Protein AF-A0A8J5K2F1-F1 (afdb_monomer)

InterPro domains:
  IPR008734 Phosphorylase kinase alpha/beta subunit [PTHR10749] (2-341)
  IPR011613 GH15-like domain [PF00723] (37-152)
  IPR045583 Phosphorylase b kinase regulatory subunit alpha/beta, C-terminal domain [PF19292] (167-274)

Sequence (341 aa):
MREAETLEEQGDILHYLVVQFGLGHETGSVIEGQPVTVKDLLKDLYERACHIKHWALVRHTAGMLGKRVEDLAKAVTDLLVRQKQVTVGLPPHNEVTITAPLPSSELRVLIHQAYGADECTAMLTQELLVYLAMFIRTEPSLFHEMLRLRVGLIIQVMASELARTIKCAADVASDHLLNLSPFEMKNLLHHIMSGKEFNIGSARSGTFFISSRSSKLSKKSAIGSFLGSSMTEGKSDDSEGDRYGQWLRRRRLDGALNRVPRNFYPRIWKVLEKMTAGELKFALEVETVLNTIPQPEYRQLVVEALMVLSLVQEYHKTDSLGDIVSAQDIVHVANNIFLTD

Organism: Homarus americanus (NCBI:txid6706)

Mean predicted aligned error: 10.06 Å

Nearest PDB structures (foldseek):
  8jfl-assembly1_A  TM=8.081E-01  e=4.418E-19  Homo sapiens
  8jfk-assembly1_M  TM=8.530E-01  e=8.097E-18  Homo sapiens
  8jfk-assembly1_N  TM=8.263E-01  e=2.786E-14  Homo sapiens
  8jfl-assembly1_N  TM=7.982E-01  e=5.701E-14  Homo sapiens

Solvent-accessible surface area (backbone atoms only — not comparable to full-atom values): 19608 Å² total; per-residue (Å²): 109,94,82,45,93,46,74,62,56,42,46,55,53,50,49,51,44,39,74,75,60,34,50,82,34,68,70,85,44,69,57,99,87,41,77,38,28,46,44,55,56,44,49,54,49,29,52,53,25,54,75,74,61,40,33,39,55,28,33,37,39,34,29,75,70,62,64,73,65,82,64,41,33,57,19,52,34,57,36,43,77,70,67,29,40,40,32,38,32,40,82,95,66,48,55,45,76,53,89,66,78,50,56,58,71,56,49,48,53,52,41,40,64,26,42,58,88,41,34,42,61,33,40,49,50,48,54,49,44,40,50,51,28,50,39,56,72,77,45,51,75,58,52,56,63,35,49,53,46,50,49,34,49,50,51,49,50,52,26,53,53,47,8,62,75,71,72,48,56,54,53,61,16,40,55,52,56,48,40,41,49,76,66,54,46,50,49,52,49,50,42,65,51,62,65,64,79,84,60,89,84,52,100,79,72,77,82,81,82,75,84,85,86,84,78,93,87,67,86,73,49,74,61,27,60,52,47,62,72,74,58,89,72,79,95,71,88,88,81,86,55,75,72,62,56,49,55,53,47,50,26,38,51,32,28,58,50,55,47,51,63,89,65,42,63,70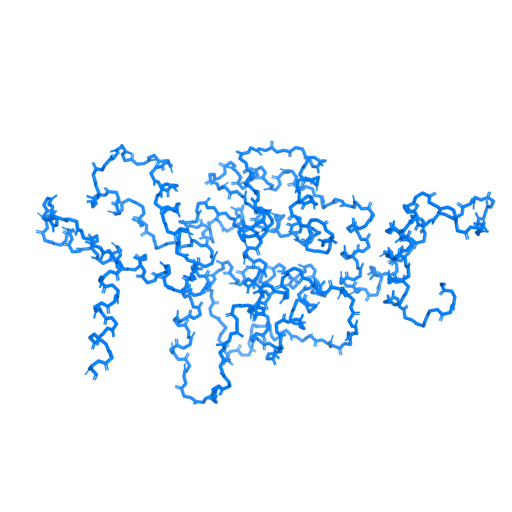,37,52,44,71,71,60,70,79,76,73,91,89,45,67,66,58,52,52,50,54,50,54,58,49,62,71,45,83,52,26,44,60,38,34,51,38,53,52,44,49,50,52,53,36,49,51,39,67,71,68,69,48,95,62,95,73,74,94,79,57,49,64,57,52,52,53,52,53,51,54,52,61,74,73,108

Structure (mmCIF, N/CA/C/O backbone):
data_AF-A0A8J5K2F1-F1
#
_entry.id   AF-A0A8J5K2F1-F1
#
loop_
_atom_site.group_PDB
_atom_site.id
_atom_site.type_symbol
_atom_site.label_atom_id
_atom_site.label_alt_id
_atom_site.label_comp_id
_atom_site.label_asym_id
_atom_site.label_entity_id
_atom_site.label_seq_id
_atom_site.pdbx_PDB_ins_code
_atom_site.Cartn_x
_atom_site.Cartn_y
_atom_site.Cartn_z
_atom_site.occupancy
_atom_site.B_iso_or_equiv
_atom_site.auth_seq_id
_atom_site.auth_comp_id
_atom_site.auth_asym_id
_atom_site.auth_atom_id
_atom_site.pdbx_PDB_model_num
ATOM 1 N N . MET A 1 1 ? -16.151 -8.130 30.930 1.00 58.97 1 MET A N 1
ATOM 2 C CA . MET A 1 1 ? -15.362 -6.875 30.998 1.00 58.97 1 MET A CA 1
ATOM 3 C C . MET A 1 1 ? -14.664 -6.698 32.340 1.00 58.97 1 MET A C 1
ATOM 5 O O . MET A 1 1 ? -13.455 -6.566 32.324 1.00 58.97 1 MET A O 1
ATOM 9 N N . ARG A 1 2 ? -15.365 -6.724 33.489 1.00 57.00 2 ARG A N 1
ATOM 10 C CA . ARG A 1 2 ? -14.730 -6.553 34.819 1.00 57.00 2 ARG A CA 1
ATOM 11 C C . ARG A 1 2 ? -13.754 -7.670 35.221 1.00 57.00 2 ARG A C 1
ATOM 13 O O . ARG A 1 2 ? -12.910 -7.431 36.069 1.00 57.00 2 ARG A O 1
ATOM 20 N N . GLU A 1 3 ? -13.879 -8.847 34.615 1.00 59.56 3 GLU A N 1
ATOM 21 C CA . GLU A 1 3 ? -13.020 -10.015 34.869 1.00 59.56 3 GLU A CA 1
ATOM 22 C C . GLU A 1 3 ? -11.831 -10.132 33.902 1.00 59.56 3 GLU A C 1
ATOM 24 O O . GLU A 1 3 ? -10.992 -10.999 34.093 1.00 59.56 3 GLU A O 1
ATOM 29 N N . ALA A 1 4 ? -11.754 -9.293 32.863 1.00 68.94 4 ALA A N 1
ATOM 30 C CA . ALA A 1 4 ? -10.626 -9.314 31.932 1.00 68.94 4 ALA A CA 1
ATOM 31 C C . ALA A 1 4 ? -9.468 -8.503 32.524 1.00 68.94 4 ALA A C 1
ATOM 33 O O . ALA A 1 4 ? -9.632 -7.307 32.799 1.00 68.94 4 ALA A O 1
ATOM 34 N N . GLU A 1 5 ? -8.319 -9.150 32.715 1.00 73.06 5 GLU A N 1
ATOM 35 C CA . GLU A 1 5 ? -7.154 -8.573 33.395 1.00 73.06 5 GLU A CA 1
ATOM 36 C C . GLU A 1 5 ? -6.393 -7.601 32.485 1.00 73.06 5 GLU A C 1
ATOM 38 O O . GLU A 1 5 ? -5.742 -6.667 32.960 1.00 73.06 5 GLU A O 1
ATOM 43 N N . THR A 1 6 ? -6.519 -7.786 31.169 1.00 85.06 6 THR A N 1
ATOM 44 C CA . THR A 1 6 ? -5.794 -7.023 30.149 1.00 85.06 6 THR A CA 1
ATOM 45 C C . THR A 1 6 ? -6.743 -6.321 29.168 1.00 85.06 6 THR A C 1
ATOM 47 O O . THR A 1 6 ? -7.904 -6.701 28.996 1.00 85.06 6 THR A O 1
ATOM 50 N N . LEU A 1 7 ? -6.274 -5.242 28.532 1.00 85.62 7 LEU A N 1
ATOM 51 C CA . LEU A 1 7 ? -7.050 -4.510 27.515 1.00 85.62 7 LEU A CA 1
ATOM 52 C C . LEU A 1 7 ? -7.210 -5.334 26.233 1.00 85.62 7 LEU A C 1
ATOM 54 O O . LEU A 1 7 ? -8.180 -5.186 25.496 1.00 85.62 7 LEU A O 1
ATOM 58 N N . GLU A 1 8 ? -6.252 -6.212 26.009 1.00 85.00 8 GLU A N 1
ATOM 59 C CA . GLU A 1 8 ? -6.151 -7.196 24.958 1.00 85.00 8 GLU A CA 1
ATOM 60 C C . GLU A 1 8 ? -7.311 -8.201 25.050 1.00 85.00 8 GLU A C 1
ATOM 62 O O . GLU A 1 8 ? -8.109 -8.310 24.121 1.00 85.00 8 GLU A O 1
ATOM 67 N N . GLU A 1 9 ? -7.506 -8.827 26.214 1.00 86.62 9 GLU A N 1
ATOM 68 C CA . GLU A 1 9 ? -8.651 -9.716 26.468 1.00 86.62 9 GLU A CA 1
ATOM 69 C C . GLU A 1 9 ? -9.994 -8.989 26.324 1.00 86.62 9 GLU A C 1
ATOM 71 O O . GLU A 1 9 ? -10.959 -9.538 25.787 1.00 86.62 9 GLU A O 1
ATOM 76 N N . GLN A 1 10 ? -10.069 -7.729 26.770 1.00 88.12 10 GLN A N 1
ATOM 77 C CA . GLN A 1 10 ? -11.254 -6.892 26.551 1.00 88.12 10 GLN A CA 1
ATOM 78 C C . GLN A 1 10 ? -11.503 -6.672 25.053 1.00 88.12 10 GLN A C 1
ATOM 80 O O . GLN A 1 10 ? -12.654 -6.716 24.614 1.00 88.12 10 GLN A O 1
ATOM 85 N N . GLY A 1 11 ? -10.438 -6.484 24.272 1.00 89.38 11 GLY A N 1
ATOM 86 C CA . GLY A 1 11 ? -10.472 -6.404 22.815 1.00 89.38 11 GLY A CA 1
ATOM 87 C C . GLY A 1 11 ? -11.029 -7.662 22.163 1.00 89.38 11 GLY A C 1
ATOM 88 O O . GLY A 1 11 ? -11.950 -7.552 21.358 1.00 89.38 11 GLY A O 1
ATOM 89 N N . ASP A 1 12 ? -10.546 -8.841 22.552 1.00 89.25 12 ASP A N 1
ATOM 90 C CA . ASP A 1 12 ? -11.001 -10.124 22.000 1.00 89.25 12 ASP A CA 1
ATOM 91 C C . ASP A 1 12 ? -12.476 -10.407 22.316 1.00 89.25 12 ASP A C 1
ATOM 93 O O . ASP A 1 12 ? -13.243 -10.836 21.447 1.00 89.25 12 ASP A O 1
ATOM 97 N N . ILE A 1 13 ? -12.905 -10.119 23.550 1.00 90.56 13 ILE A N 1
ATOM 98 C CA . ILE A 1 13 ? -14.307 -10.265 23.956 1.00 90.56 13 ILE A CA 1
ATOM 99 C C . ILE A 1 13 ? -15.192 -9.319 23.142 1.00 90.56 13 ILE A C 1
ATOM 101 O O . ILE A 1 13 ? -16.218 -9.740 22.605 1.00 90.56 13 ILE A O 1
ATOM 105 N N . LEU A 1 14 ? -14.810 -8.043 23.025 1.00 91.19 14 LEU A N 1
ATOM 106 C CA . LEU A 1 14 ? -15.588 -7.079 22.249 1.00 91.19 14 LEU A CA 1
ATOM 107 C C . LEU A 1 14 ? -15.598 -7.421 20.761 1.00 91.19 14 LEU A C 1
ATOM 109 O O . LEU A 1 14 ? -16.648 -7.298 20.138 1.00 91.19 14 LEU A O 1
ATOM 113 N N . HIS A 1 15 ? -14.489 -7.904 20.202 1.00 90.75 15 HIS A N 1
ATOM 114 C CA . HIS A 1 15 ? -14.448 -8.406 18.833 1.00 90.75 15 HIS A CA 1
ATOM 115 C C . HIS A 1 15 ? -15.480 -9.513 18.628 1.00 90.75 15 HIS A C 1
ATOM 117 O O . HIS A 1 15 ? -16.291 -9.445 17.703 1.00 90.75 15 HIS A O 1
ATOM 123 N N . TYR A 1 16 ? -15.487 -10.518 19.508 1.00 90.88 16 TYR A N 1
ATOM 124 C CA . TYR A 1 16 ? -16.458 -11.606 19.442 1.00 90.88 16 TYR A CA 1
ATOM 125 C C . TYR A 1 16 ? -17.899 -11.081 19.492 1.00 90.88 16 TYR A C 1
ATOM 127 O O . TYR A 1 16 ? -18.733 -11.487 18.682 1.00 90.88 16 TYR A O 1
ATOM 135 N N . LEU A 1 17 ? -18.186 -10.131 20.388 1.00 91.31 17 LEU A N 1
ATOM 136 C CA . LEU A 1 17 ? -19.516 -9.533 20.504 1.00 91.31 17 LEU A CA 1
ATOM 137 C C . LEU A 1 17 ? -19.922 -8.750 19.249 1.00 91.31 17 LEU A C 1
ATOM 139 O O . LEU A 1 17 ? -21.066 -8.860 18.809 1.00 91.31 17 LEU A O 1
ATOM 143 N N . VAL A 1 18 ? -18.998 -7.995 18.649 1.00 91.12 18 VAL A N 1
ATOM 144 C CA . VAL A 1 18 ? -19.242 -7.254 17.403 1.00 91.12 18 VAL A CA 1
ATOM 145 C C . VAL A 1 18 ? -19.573 -8.207 16.261 1.00 91.12 18 VAL A C 1
ATOM 147 O O . VAL A 1 18 ? -20.545 -7.973 15.548 1.00 91.12 18 VAL A O 1
ATOM 150 N N . VAL A 1 19 ? -18.801 -9.283 16.100 1.00 89.81 19 VAL A N 1
ATOM 151 C CA . VAL A 1 19 ? -19.011 -10.260 15.022 1.00 89.81 19 VAL A CA 1
ATOM 152 C C . VAL A 1 19 ? -20.324 -11.021 15.205 1.00 89.81 19 VAL A C 1
ATOM 154 O O . VAL A 1 19 ? -21.046 -11.230 14.234 1.00 89.81 19 VAL A O 1
ATOM 157 N N . GLN A 1 20 ? -20.648 -11.421 16.436 1.00 92.31 20 GLN A N 1
ATOM 158 C CA . GLN A 1 20 ? -21.789 -12.297 16.697 1.00 92.31 20 GLN A CA 1
ATOM 159 C C . GLN A 1 20 ? -23.123 -11.552 16.826 1.00 92.31 20 GLN A C 1
ATOM 161 O O . GLN A 1 20 ? -24.156 -12.062 16.396 1.00 92.31 20 GLN A O 1
ATOM 166 N N . PHE A 1 21 ? -23.117 -10.362 17.430 1.00 91.88 21 PHE A N 1
ATOM 167 C CA . PHE A 1 21 ? -24.341 -9.632 17.780 1.00 91.88 21 PHE A CA 1
ATOM 168 C C . PHE A 1 21 ? -24.444 -8.256 17.112 1.00 91.88 21 PHE A C 1
ATOM 170 O O . PHE A 1 21 ? -25.517 -7.652 17.102 1.00 91.88 21 PHE A O 1
ATOM 177 N N . GLY A 1 22 ? -23.354 -7.762 16.523 1.00 92.06 22 GLY A N 1
ATOM 178 C CA . GLY A 1 22 ? -23.293 -6.443 15.910 1.00 92.06 22 GLY A CA 1
ATOM 179 C C . GLY A 1 22 ? -23.103 -5.306 16.917 1.00 92.06 22 GLY A C 1
ATOM 180 O O . GLY A 1 22 ? -23.301 -5.431 18.124 1.00 92.06 22 GLY A O 1
ATOM 181 N N . LEU A 1 23 ? -22.732 -4.136 16.393 1.00 91.25 23 LEU A N 1
ATOM 182 C CA . LEU A 1 23 ? -22.428 -2.941 17.192 1.00 91.25 23 LEU A CA 1
ATOM 183 C C . LEU A 1 23 ? -23.629 -2.396 17.984 1.00 91.25 23 LEU A C 1
ATOM 185 O O . LEU A 1 23 ? -23.439 -1.768 19.022 1.00 91.25 23 LEU A O 1
ATOM 189 N N . GLY A 1 24 ? -24.849 -2.598 17.483 1.00 91.62 24 GLY A N 1
ATOM 190 C CA . GLY A 1 24 ? -26.077 -2.082 18.097 1.00 91.62 24 GLY A CA 1
ATOM 191 C C . GLY A 1 24 ? -26.628 -2.937 19.238 1.00 91.62 24 GLY A C 1
ATOM 192 O O . GLY A 1 24 ? -27.637 -2.561 19.819 1.00 91.62 24 GLY A O 1
ATOM 193 N N . HIS A 1 25 ? -26.009 -4.080 19.545 1.00 92.06 25 HIS A N 1
ATOM 194 C CA . HIS A 1 25 ? -26.503 -4.973 20.585 1.00 92.06 25 HIS A CA 1
ATOM 195 C C . HIS A 1 25 ? -26.374 -4.338 21.975 1.00 92.06 25 HIS A C 1
ATOM 197 O O . HIS A 1 25 ? -25.319 -3.806 22.332 1.00 92.06 25 HIS A O 1
ATOM 203 N N . GLU A 1 26 ? -27.445 -4.403 22.760 1.00 90.62 26 GLU A N 1
ATOM 204 C CA . GLU A 1 26 ? -27.471 -3.916 24.136 1.00 90.62 26 GLU A CA 1
ATOM 205 C C . GLU A 1 26 ? -26.839 -4.943 25.074 1.00 90.62 26 GLU A C 1
ATOM 207 O O . GLU A 1 26 ? -27.152 -6.128 25.042 1.00 90.62 26 GLU A O 1
ATOM 212 N N . THR A 1 27 ? -25.947 -4.483 25.944 1.00 85.88 27 THR A N 1
ATOM 213 C CA . THR A 1 27 ? -25.153 -5.353 26.832 1.00 85.88 27 THR A CA 1
ATOM 214 C C . THR A 1 27 ? -25.883 -5.716 28.129 1.00 85.88 27 THR A C 1
ATOM 216 O O . THR A 1 27 ? -25.306 -6.346 29.014 1.00 85.88 27 THR A O 1
ATOM 219 N N . GLY A 1 28 ? -27.133 -5.264 28.284 1.00 81.44 28 GLY A N 1
ATOM 220 C CA . GLY A 1 28 ? -27.921 -5.385 29.514 1.00 81.44 28 GLY A CA 1
ATOM 221 C C . GLY A 1 28 ? -27.481 -4.451 30.649 1.00 81.44 28 GLY A C 1
ATOM 222 O O . GLY A 1 28 ? -28.098 -4.450 31.710 1.00 81.44 28 GLY A O 1
ATOM 223 N N . SER A 1 29 ? -26.432 -3.647 30.446 1.00 82.62 29 SER A N 1
ATOM 224 C CA . SER A 1 29 ? -25.984 -2.624 31.398 1.00 82.62 29 SER A CA 1
ATOM 225 C C . SER A 1 29 ? -26.597 -1.265 31.069 1.00 82.62 29 SER A C 1
ATOM 227 O O . SER A 1 29 ? -26.792 -0.934 29.902 1.00 82.62 29 SER A O 1
ATOM 229 N N . VAL A 1 30 ? -26.862 -0.460 32.097 1.00 84.69 30 VAL A N 1
ATOM 230 C CA . VAL A 1 30 ? -27.415 0.894 31.965 1.00 84.69 30 VAL A CA 1
ATOM 231 C C . VAL A 1 30 ? -26.492 1.866 32.693 1.00 84.69 30 VAL A C 1
ATOM 233 O O . VAL A 1 30 ? -26.176 1.654 33.864 1.00 84.69 30 VAL A O 1
ATOM 236 N N . ILE A 1 31 ? -26.055 2.922 32.010 1.00 81.94 31 ILE A N 1
ATOM 237 C CA . ILE A 1 31 ? -25.249 4.010 32.582 1.00 81.94 31 ILE A CA 1
ATOM 238 C C . ILE A 1 31 ? -26.035 5.303 32.372 1.00 81.94 31 ILE A C 1
ATOM 240 O O . ILE A 1 31 ? -26.504 5.562 31.270 1.00 81.94 31 ILE A O 1
ATOM 244 N N . GLU A 1 32 ? -26.242 6.081 33.440 1.00 78.38 32 GLU A N 1
ATOM 245 C CA . GLU A 1 32 ? -27.005 7.346 33.399 1.00 78.38 32 GLU A CA 1
ATOM 246 C C . GLU A 1 32 ? -28.418 7.215 32.782 1.00 78.38 32 GLU A C 1
ATOM 248 O O . GLU A 1 32 ? -28.950 8.140 32.176 1.00 78.38 32 GLU A O 1
ATOM 253 N N . GLY A 1 33 ? -29.047 6.045 32.936 1.00 79.56 33 GLY A N 1
ATOM 254 C CA . GLY A 1 33 ? -30.379 5.763 32.387 1.00 79.56 33 GLY A CA 1
ATOM 255 C C . GLY A 1 33 ? -30.406 5.415 30.892 1.00 79.56 33 GLY A C 1
ATOM 256 O O . GLY A 1 33 ? -31.486 5.168 30.363 1.00 79.56 33 GLY A O 1
ATOM 257 N N . GLN A 1 34 ? -29.254 5.353 30.216 1.00 84.50 34 GLN A N 1
ATOM 258 C CA . GLN A 1 34 ? -29.128 4.922 28.820 1.00 84.50 34 GLN A CA 1
ATOM 259 C C . GLN A 1 34 ? -28.609 3.474 28.738 1.00 84.50 34 GLN A C 1
ATOM 261 O O . GLN A 1 34 ? -27.676 3.120 29.472 1.00 84.50 34 GLN A O 1
ATOM 266 N N . PRO A 1 35 ? -29.182 2.620 27.866 1.00 87.38 35 PRO A N 1
ATOM 267 C CA . PRO A 1 35 ? -28.672 1.271 27.648 1.00 87.38 35 PRO A CA 1
ATOM 268 C C . PRO A 1 35 ? -27.292 1.331 26.987 1.00 87.38 35 PRO A C 1
ATOM 270 O O . PRO A 1 35 ? -27.078 2.032 26.000 1.00 87.38 35 PRO A O 1
ATOM 273 N N . VAL A 1 36 ? -26.341 0.581 27.536 1.00 91.88 36 VAL A N 1
ATOM 274 C CA . VAL A 1 36 ? -24.972 0.515 27.021 1.00 91.88 36 VAL A CA 1
ATOM 275 C C . VAL A 1 36 ? -24.914 -0.489 25.880 1.00 91.88 36 VAL A C 1
ATOM 277 O O . VAL A 1 36 ? -25.168 -1.684 26.076 1.00 91.88 36 VAL A O 1
ATOM 280 N N . THR A 1 37 ? -24.528 -0.024 24.695 1.00 94.06 37 THR A N 1
ATOM 281 C CA . THR A 1 37 ? -24.357 -0.888 23.522 1.00 94.06 37 THR A CA 1
ATOM 282 C C . THR A 1 37 ? -22.933 -1.435 23.414 1.00 94.06 37 THR A C 1
ATOM 284 O O . THR A 1 37 ? -21.987 -0.885 23.985 1.00 94.06 37 THR A O 1
ATOM 287 N N . VAL A 1 38 ? -22.744 -2.496 22.621 1.00 93.56 38 VAL A N 1
ATOM 288 C CA . VAL A 1 38 ? -21.406 -3.000 22.253 1.00 93.56 38 VAL A CA 1
ATOM 289 C C . VAL A 1 38 ? -20.561 -1.888 21.620 1.00 93.56 38 VAL A C 1
ATOM 291 O O . VAL A 1 38 ? -19.370 -1.775 21.906 1.00 93.56 38 VAL A O 1
ATOM 294 N N . LYS A 1 39 ? -21.175 -1.014 20.810 1.00 94.38 39 LYS A N 1
ATOM 295 C CA . LYS A 1 39 ? -20.509 0.156 20.227 1.00 94.38 39 LYS A CA 1
ATOM 296 C C . LYS A 1 39 ? -19.955 1.105 21.286 1.00 94.38 39 LYS A C 1
ATOM 298 O O . LYS A 1 39 ? -18.881 1.661 21.072 1.00 94.38 39 LYS A O 1
ATOM 303 N N . ASP A 1 40 ? -20.662 1.317 22.391 1.00 93.88 40 ASP A N 1
ATOM 304 C CA . ASP A 1 40 ? -20.221 2.241 23.439 1.00 93.88 40 ASP A CA 1
ATOM 305 C C . ASP A 1 40 ? -19.073 1.651 24.258 1.00 93.88 40 ASP A C 1
ATOM 307 O O . ASP A 1 40 ? -18.075 2.337 24.469 1.00 93.88 40 ASP A O 1
ATOM 311 N N . LEU A 1 41 ? -19.133 0.354 24.585 1.00 92.88 41 LEU A N 1
ATOM 312 C CA . LEU A 1 41 ? -17.990 -0.353 25.177 1.00 92.88 41 LEU A CA 1
ATOM 313 C C . LEU A 1 41 ? -16.758 -0.317 24.264 1.00 92.88 41 LEU A C 1
ATOM 315 O O . LEU A 1 41 ? -15.632 -0.169 24.733 1.00 92.88 41 LEU A O 1
ATOM 319 N N . LEU A 1 42 ? -16.964 -0.434 22.952 1.00 94.31 42 LEU A N 1
ATOM 320 C CA . LEU A 1 42 ? -15.878 -0.402 21.983 1.00 94.31 42 LEU A CA 1
ATOM 321 C C . LEU A 1 42 ? -15.257 0.993 21.828 1.00 94.31 42 LEU A C 1
ATOM 323 O O . LEU A 1 42 ? -14.048 1.099 21.624 1.00 94.31 42 LEU A O 1
ATOM 327 N N . LYS A 1 43 ? -16.053 2.065 21.947 1.00 95.25 43 LYS A N 1
ATOM 328 C CA . LYS A 1 43 ? -15.530 3.440 22.008 1.00 95.25 43 LYS A CA 1
ATOM 329 C C . LYS A 1 43 ? -14.685 3.655 23.261 1.00 95.25 43 LYS A C 1
ATOM 331 O O . LYS A 1 43 ? -13.586 4.183 23.131 1.00 95.25 43 LYS A O 1
ATOM 336 N N . ASP A 1 44 ? -15.162 3.212 24.425 1.00 93.62 44 ASP A N 1
ATOM 337 C CA . ASP A 1 44 ? -14.398 3.300 25.678 1.00 93.62 44 ASP A CA 1
ATOM 338 C C . ASP A 1 44 ? -13.062 2.552 25.561 1.00 93.62 44 ASP A C 1
ATOM 340 O O . ASP A 1 44 ? -12.000 3.099 25.867 1.00 93.62 44 ASP A O 1
ATOM 344 N N . LEU A 1 45 ? -13.085 1.332 25.008 1.00 94.19 45 LEU A N 1
ATOM 345 C CA . LEU A 1 45 ? -11.863 0.568 24.769 1.00 94.19 45 LEU A CA 1
ATOM 346 C C . LEU A 1 45 ? -10.907 1.295 23.813 1.00 94.19 45 LEU A C 1
ATOM 348 O O . LEU A 1 45 ? -9.707 1.353 24.081 1.00 94.19 45 LEU A O 1
ATOM 352 N N . TYR A 1 46 ? -11.424 1.869 22.723 1.00 95.62 46 TYR A N 1
ATOM 353 C CA . TYR A 1 46 ? -10.638 2.666 21.779 1.00 95.62 46 TYR A CA 1
ATOM 354 C C . TYR A 1 46 ? -9.967 3.867 22.467 1.00 95.62 46 TYR A C 1
ATOM 356 O O . TYR A 1 46 ? -8.777 4.107 22.256 1.00 95.62 46 TYR A O 1
ATOM 364 N N . GLU A 1 47 ? -10.690 4.606 23.311 1.00 95.50 47 GLU A N 1
ATOM 365 C CA . GLU A 1 47 ? -10.158 5.770 24.033 1.00 95.50 47 GLU A CA 1
ATOM 366 C C . GLU A 1 47 ? -9.076 5.358 25.037 1.00 95.50 47 GLU A C 1
ATOM 368 O O . GLU A 1 47 ? -7.974 5.915 25.039 1.00 95.50 47 GLU A O 1
ATOM 373 N N . ARG A 1 48 ? -9.323 4.305 25.822 1.00 94.31 48 ARG A N 1
ATOM 374 C CA . ARG A 1 48 ? -8.333 3.745 26.755 1.00 94.31 48 ARG A CA 1
ATOM 375 C C . ARG A 1 48 ? -7.086 3.234 26.031 1.00 94.31 48 ARG A C 1
ATOM 377 O O . ARG A 1 48 ? -5.973 3.526 26.472 1.00 94.31 48 ARG A O 1
ATOM 384 N N . ALA A 1 49 ? -7.249 2.543 24.900 1.00 93.88 49 ALA A N 1
ATOM 385 C CA . ALA A 1 49 ? -6.142 2.080 24.061 1.00 93.88 49 ALA A CA 1
ATOM 386 C C . ALA A 1 49 ? -5.303 3.249 23.516 1.00 93.88 49 ALA A C 1
ATOM 388 O O . ALA A 1 49 ? -4.072 3.162 23.486 1.00 93.88 49 ALA A O 1
ATOM 389 N N . CYS A 1 50 ? -5.946 4.366 23.150 1.00 93.44 50 CYS A N 1
ATOM 390 C CA . CYS A 1 50 ? -5.252 5.598 22.768 1.00 93.44 50 CYS A CA 1
ATOM 391 C C . CYS A 1 50 ? -4.416 6.158 23.929 1.00 93.44 50 CYS A C 1
ATOM 393 O O . CYS A 1 50 ? -3.254 6.514 23.726 1.00 93.44 50 CYS A O 1
ATOM 395 N N . HIS A 1 51 ? -4.970 6.203 25.147 1.00 93.62 51 HIS A N 1
ATOM 396 C CA . HIS A 1 51 ? -4.272 6.729 26.326 1.00 93.62 51 HIS A CA 1
ATOM 397 C C . HIS A 1 51 ? -3.013 5.935 26.680 1.00 93.62 51 HIS A C 1
ATOM 399 O O . HIS A 1 51 ? -1.971 6.530 26.963 1.00 93.62 51 HIS A O 1
ATOM 405 N N . ILE A 1 52 ? -3.084 4.604 26.616 1.00 92.62 52 ILE A N 1
ATOM 406 C CA . ILE A 1 52 ? -1.927 3.738 26.879 1.00 92.62 52 ILE A CA 1
ATOM 407 C C . ILE A 1 52 ? -1.009 3.560 25.661 1.00 92.62 52 ILE A C 1
ATOM 409 O O . ILE A 1 52 ? 0.032 2.916 25.771 1.00 92.62 52 ILE A O 1
ATOM 413 N N . LYS A 1 53 ? -1.371 4.147 24.511 1.00 93.06 53 LYS A N 1
ATOM 414 C CA . LYS A 1 53 ? -0.637 4.068 23.237 1.00 93.06 53 LYS A CA 1
ATOM 415 C C . LYS A 1 53 ? -0.459 2.635 22.723 1.00 93.06 53 LYS A C 1
ATOM 417 O O . LYS A 1 53 ? 0.564 2.313 22.123 1.00 93.06 53 LYS A O 1
ATOM 422 N N . HIS A 1 54 ? -1.459 1.778 22.928 1.00 92.94 54 HIS A N 1
ATOM 423 C CA . HIS A 1 54 ? -1.459 0.424 22.375 1.00 92.94 54 HIS A CA 1
ATOM 424 C C . HIS A 1 54 ? -1.999 0.448 20.940 1.00 92.94 54 HIS A C 1
ATOM 426 O O . HIS A 1 54 ? -3.176 0.192 20.684 1.00 92.94 54 HIS A O 1
ATOM 432 N N . TRP A 1 55 ? -1.132 0.764 19.980 1.00 95.06 55 TRP A N 1
ATOM 433 C CA . TRP A 1 55 ? -1.534 1.085 18.608 1.00 95.06 55 TRP A CA 1
ATOM 434 C C . TRP A 1 55 ? -2.222 -0.056 17.859 1.00 95.06 55 TRP A C 1
ATOM 436 O O . TRP A 1 55 ? -3.149 0.213 17.098 1.00 95.06 55 TRP A O 1
ATOM 446 N N . ALA A 1 56 ? -1.844 -1.315 18.104 1.00 92.19 56 ALA A N 1
ATOM 447 C CA . ALA A 1 56 ? -2.520 -2.450 17.470 1.00 92.19 56 ALA A CA 1
ATOM 448 C C . ALA A 1 56 ? -4.004 -2.510 17.868 1.00 92.19 56 ALA A C 1
ATOM 450 O O . ALA A 1 56 ? -4.877 -2.605 17.006 1.00 92.19 56 ALA A O 1
ATOM 451 N N . LEU A 1 57 ? -4.302 -2.338 19.160 1.00 93.50 57 LEU A N 1
ATOM 452 C CA . LEU A 1 57 ? -5.666 -2.290 19.674 1.00 93.50 57 LEU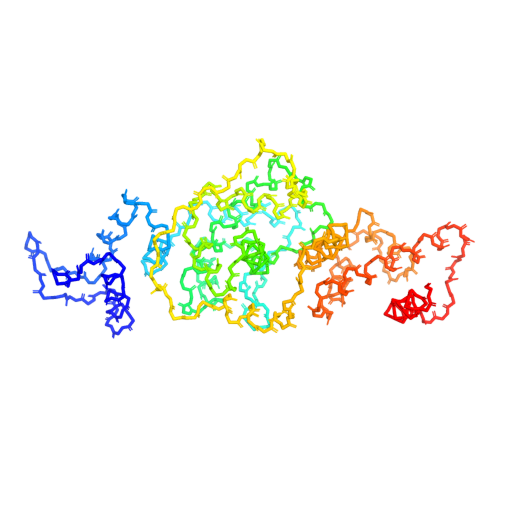 A CA 1
ATOM 453 C C . LEU A 1 57 ? -6.412 -1.033 19.205 1.00 93.50 57 LEU A C 1
ATOM 455 O O . LEU A 1 57 ? -7.589 -1.117 18.861 1.00 93.50 57 LEU A O 1
ATOM 459 N N . VAL A 1 58 ? -5.735 0.119 19.114 1.00 95.00 58 VAL A N 1
ATOM 460 C CA . VAL A 1 58 ? -6.312 1.345 18.530 1.00 95.00 58 VAL A CA 1
ATOM 461 C C . VAL A 1 58 ? -6.755 1.101 17.088 1.00 95.00 58 VAL A C 1
ATOM 463 O O . VAL A 1 58 ? -7.896 1.401 16.749 1.00 95.00 58 VAL A O 1
ATOM 466 N N . ARG A 1 59 ? -5.898 0.515 16.243 1.00 94.75 59 ARG A N 1
ATOM 467 C CA . ARG A 1 59 ? -6.229 0.202 14.843 1.00 94.75 59 ARG A CA 1
ATOM 468 C C . ARG A 1 59 ? -7.364 -0.807 14.742 1.00 94.75 59 ARG A C 1
ATOM 470 O O . ARG A 1 59 ? -8.287 -0.603 13.957 1.00 94.75 59 ARG A O 1
ATOM 477 N N . HIS A 1 60 ? -7.324 -1.846 15.573 1.00 92.38 60 HIS A N 1
ATOM 478 C CA . HIS A 1 60 ? -8.342 -2.888 15.606 1.00 92.38 60 HIS A CA 1
ATOM 479 C C . HIS A 1 60 ? -9.726 -2.334 15.966 1.00 92.38 60 HIS A C 1
ATOM 481 O O . HIS A 1 60 ? -10.697 -2.490 15.223 1.00 92.38 60 HIS A O 1
ATOM 487 N N . THR A 1 61 ? -9.807 -1.615 17.086 1.00 94.25 61 THR A N 1
ATOM 488 C CA . THR A 1 61 ? -11.054 -1.012 17.573 1.00 94.25 61 THR A CA 1
ATOM 489 C C . THR A 1 61 ? -11.543 0.108 16.653 1.00 94.25 61 THR A C 1
ATOM 491 O O . THR A 1 61 ? -12.744 0.219 16.411 1.00 94.25 61 THR A O 1
ATOM 494 N N . ALA A 1 62 ? -10.640 0.894 16.056 1.00 94.31 62 ALA A N 1
ATOM 495 C CA . ALA A 1 62 ? -10.987 1.893 15.048 1.00 94.31 62 ALA A CA 1
ATOM 496 C C . ALA A 1 62 ? -11.589 1.270 13.784 1.00 94.31 62 ALA A C 1
ATOM 498 O O . ALA A 1 62 ? -12.566 1.809 13.258 1.00 94.31 62 ALA A O 1
ATOM 499 N N . GLY A 1 63 ? -11.021 0.155 13.312 1.00 92.12 63 GLY A N 1
ATOM 500 C CA . GLY A 1 63 ? -11.518 -0.592 12.159 1.00 92.12 63 GLY A CA 1
ATOM 501 C C . GLY A 1 63 ? -12.936 -1.105 12.400 1.00 92.12 63 GLY A C 1
ATOM 502 O O . GLY A 1 63 ? -13.846 -0.749 11.653 1.00 92.12 63 GLY A O 1
ATOM 503 N N . MET A 1 64 ? -13.161 -1.784 13.530 1.00 92.06 64 MET A N 1
ATOM 504 C CA . MET A 1 64 ? -14.492 -2.264 13.933 1.00 92.06 64 MET A CA 1
ATOM 505 C C . MET A 1 64 ? -15.516 -1.134 14.126 1.00 92.06 64 MET A C 1
ATOM 507 O O . MET A 1 64 ? -16.674 -1.262 13.735 1.00 92.06 64 MET A O 1
ATOM 511 N N . LEU A 1 65 ? -15.108 0.011 14.688 1.00 93.44 65 LEU A N 1
ATOM 512 C CA . LEU A 1 65 ? -15.966 1.202 14.796 1.00 93.44 65 LEU A CA 1
ATOM 513 C C . LEU A 1 65 ? -16.231 1.872 13.445 1.00 93.44 65 LEU A C 1
ATOM 515 O O . LEU A 1 65 ? -17.055 2.791 13.358 1.00 93.44 65 LEU A O 1
ATOM 519 N N . GLY A 1 66 ? -15.520 1.468 12.396 1.00 90.81 66 GLY A N 1
ATOM 520 C CA . GLY A 1 66 ? -15.639 2.085 11.097 1.00 90.81 66 GLY A CA 1
ATOM 521 C C . GLY A 1 66 ? -15.092 3.505 11.042 1.00 90.81 66 GLY A C 1
ATOM 522 O O . GLY A 1 66 ? -15.604 4.352 10.298 1.00 90.81 66 GLY A O 1
ATOM 523 N N . LYS A 1 67 ? -14.091 3.816 11.862 1.00 92.06 67 LYS A N 1
ATOM 524 C CA . LYS A 1 67 ? -13.448 5.125 11.804 1.00 92.06 67 LYS A CA 1
ATOM 525 C C . LYS A 1 67 ? -12.774 5.308 10.442 1.00 92.06 67 LYS A C 1
ATOM 527 O O . LYS A 1 67 ? -12.421 4.355 9.751 1.00 92.06 67 LYS A O 1
ATOM 532 N N . ARG A 1 68 ? -12.668 6.568 10.034 1.00 91.38 68 ARG A N 1
ATOM 533 C CA . ARG A 1 68 ? -12.014 6.983 8.793 1.00 91.38 68 ARG A CA 1
ATOM 534 C C . ARG A 1 68 ? -10.841 7.859 9.168 1.00 91.38 68 ARG A C 1
ATOM 536 O O . ARG A 1 68 ? -10.992 8.711 10.044 1.00 91.38 68 ARG A O 1
ATOM 543 N N . VAL A 1 69 ? -9.719 7.660 8.495 1.00 92.44 69 VAL A N 1
ATOM 544 C CA . VAL A 1 69 ? -8.595 8.588 8.608 1.00 92.44 69 VAL A CA 1
ATOM 545 C C . VAL A 1 69 ? -8.985 9.903 7.929 1.00 92.44 69 VAL A C 1
ATOM 547 O O . VAL A 1 69 ? -9.614 9.909 6.865 1.00 92.44 69 VAL A O 1
ATOM 550 N N . GLU A 1 70 ? -8.665 11.020 8.575 1.00 92.06 70 GLU A N 1
ATOM 551 C CA . GLU A 1 70 ? -8.918 12.355 8.035 1.00 92.06 70 GLU A CA 1
ATOM 552 C C . GLU A 1 70 ? -8.185 12.558 6.702 1.00 92.06 70 GLU A C 1
ATOM 554 O O . GLU A 1 70 ? -7.137 11.966 6.452 1.00 92.06 70 GLU A O 1
ATOM 559 N N . ASP A 1 71 ? -8.764 13.375 5.819 1.00 93.88 71 ASP A N 1
ATOM 560 C CA . ASP A 1 71 ? -8.214 13.685 4.493 1.00 93.88 71 ASP A CA 1
ATOM 561 C C . ASP A 1 71 ? -7.952 12.483 3.559 1.00 93.88 71 ASP A C 1
ATOM 563 O O . ASP A 1 71 ? -7.334 12.659 2.511 1.00 93.88 71 ASP A O 1
ATOM 567 N N . LEU A 1 72 ? -8.473 11.281 3.843 1.00 95.62 72 LEU A N 1
ATOM 568 C CA . LEU A 1 72 ? -8.233 10.091 3.010 1.00 95.62 72 LEU A CA 1
ATOM 569 C C . LEU A 1 72 ? -8.581 10.301 1.523 1.00 95.62 72 LEU A C 1
ATOM 571 O O . LEU A 1 72 ? -7.775 9.988 0.648 1.00 95.62 72 LEU A O 1
ATOM 575 N N . ALA A 1 73 ? -9.755 10.864 1.216 1.00 96.19 73 ALA A N 1
ATOM 576 C CA . ALA A 1 73 ? -10.150 11.132 -0.171 1.00 96.19 73 ALA A CA 1
ATOM 577 C C . ALA A 1 73 ? -9.217 12.134 -0.865 1.00 96.19 73 ALA A C 1
ATOM 579 O O . ALA A 1 73 ? -8.846 11.949 -2.027 1.00 96.19 73 ALA A O 1
ATOM 580 N N . LYS A 1 74 ? -8.781 13.170 -0.140 1.00 96.12 74 LYS A N 1
ATOM 581 C CA . LYS A 1 74 ? -7.812 14.151 -0.637 1.00 96.12 74 LYS A CA 1
ATOM 582 C C . LYS A 1 74 ? -6.456 13.494 -0.891 1.00 96.12 74 LYS A C 1
ATOM 584 O O . LYS A 1 74 ? -5.878 13.713 -1.948 1.00 96.12 74 LYS A O 1
ATOM 589 N N . ALA A 1 75 ? -5.997 12.641 0.023 1.00 96.75 75 ALA A N 1
ATOM 590 C CA . ALA A 1 75 ? -4.748 11.902 -0.107 1.00 96.75 75 ALA A CA 1
ATOM 591 C C . ALA A 1 75 ? -4.730 11.004 -1.355 1.00 96.75 75 ALA A C 1
ATOM 593 O O . ALA A 1 75 ? -3.788 11.054 -2.145 1.00 96.75 75 ALA A O 1
ATOM 594 N N . VAL A 1 76 ? -5.795 10.231 -1.583 1.00 97.06 76 VAL A N 1
ATOM 595 C CA . VAL A 1 76 ? -5.922 9.408 -2.797 1.00 97.06 76 VAL A CA 1
ATOM 596 C C . VAL A 1 76 ? -5.961 10.288 -4.050 1.00 97.06 76 VAL A C 1
ATOM 598 O O . VAL A 1 76 ? -5.255 10.008 -5.015 1.00 97.06 76 VAL A O 1
ATOM 601 N N . THR A 1 77 ? -6.704 11.397 -4.023 1.00 96.25 77 THR A N 1
ATOM 602 C CA . THR A 1 77 ? -6.751 12.357 -5.142 1.00 96.25 77 THR A CA 1
ATOM 603 C C . THR A 1 77 ? -5.366 12.927 -5.467 1.00 96.25 77 THR A C 1
ATOM 605 O O . THR A 1 77 ? -4.989 13.006 -6.636 1.00 96.25 77 THR A O 1
ATOM 608 N N . ASP A 1 78 ? -4.582 13.272 -4.444 1.00 95.69 78 ASP A N 1
ATOM 609 C CA . ASP A 1 78 ? -3.220 13.794 -4.581 1.00 95.69 78 ASP A CA 1
ATOM 610 C C . ASP A 1 78 ? -2.272 12.811 -5.285 1.00 95.69 78 ASP A C 1
ATOM 612 O O . ASP A 1 78 ? -1.402 13.239 -6.052 1.00 95.69 78 ASP A O 1
ATOM 616 N N . LEU A 1 79 ? -2.436 11.509 -5.036 1.00 96.00 79 LEU A N 1
ATOM 617 C CA . LEU A 1 79 ? -1.681 10.451 -5.710 1.00 96.00 79 LEU A CA 1
ATOM 618 C C . LEU A 1 79 ? -2.115 10.321 -7.181 1.00 96.00 79 LEU A C 1
ATOM 620 O O . LEU A 1 79 ? -1.268 10.349 -8.076 1.00 96.00 79 LEU A O 1
ATOM 624 N N . LEU A 1 80 ? -3.426 10.250 -7.435 1.00 94.38 80 LEU A N 1
ATOM 625 C CA . LEU A 1 80 ? -3.989 10.045 -8.776 1.00 94.38 80 LEU A CA 1
ATOM 626 C C . LEU A 1 80 ? -3.667 11.198 -9.740 1.00 94.38 80 LEU A C 1
ATOM 628 O O . LEU A 1 80 ? -3.237 10.959 -10.868 1.00 94.38 80 LEU A O 1
ATOM 632 N N . VAL A 1 81 ? -3.804 12.454 -9.297 1.00 94.00 81 VAL A N 1
ATOM 633 C CA . VAL A 1 81 ? -3.507 13.646 -10.122 1.00 94.00 81 VAL A CA 1
ATOM 634 C C . VAL A 1 81 ? -2.039 13.686 -10.561 1.00 94.00 81 VAL A C 1
ATOM 636 O O . VAL A 1 81 ? -1.724 14.170 -11.648 1.00 94.00 81 VAL A O 1
ATOM 639 N N . ARG A 1 82 ? -1.134 13.108 -9.764 1.00 92.12 82 ARG A N 1
ATOM 640 C CA . ARG A 1 82 ? 0.296 12.967 -10.086 1.00 92.12 82 ARG A CA 1
ATOM 641 C C . ARG A 1 82 ? 0.597 11.731 -10.940 1.00 92.12 82 ARG A C 1
ATOM 643 O O . ARG A 1 82 ? 1.731 11.254 -10.951 1.00 92.12 82 ARG A O 1
ATOM 650 N N . GLN A 1 83 ? -0.415 11.237 -11.658 1.00 89.50 83 GLN A N 1
ATOM 651 C CA . GLN A 1 83 ? -0.337 10.107 -12.583 1.00 89.50 83 GLN A CA 1
ATOM 652 C C . GLN A 1 83 ? 0.142 8.817 -11.903 1.00 89.50 83 GLN A C 1
ATOM 654 O O . GLN A 1 83 ? 0.851 8.016 -12.510 1.00 89.50 83 GLN A O 1
ATOM 659 N N . LYS A 1 84 ? -0.220 8.619 -10.627 1.00 91.44 84 LYS A N 1
ATOM 660 C CA . LYS A 1 84 ? -0.004 7.350 -9.926 1.00 91.44 84 LYS A CA 1
ATOM 661 C C . LYS A 1 84 ? -1.301 6.568 -9.881 1.00 91.44 84 LYS A C 1
ATOM 663 O O . LYS A 1 84 ? -2.315 7.100 -9.455 1.00 91.44 84 LYS A O 1
ATOM 668 N N . GLN A 1 85 ? -1.267 5.300 -10.261 1.00 91.44 85 GLN A N 1
ATOM 669 C CA . GLN A 1 85 ? -2.341 4.363 -9.944 1.00 91.44 85 GLN A CA 1
ATOM 670 C C . GLN A 1 85 ? -2.168 3.876 -8.509 1.00 91.44 85 GLN A C 1
ATOM 672 O O . GLN A 1 85 ? -1.044 3.694 -8.050 1.00 91.44 85 GLN A O 1
ATOM 677 N N . VAL A 1 86 ? -3.263 3.647 -7.793 1.00 94.31 86 VAL A N 1
ATOM 678 C CA . VAL A 1 86 ? -3.224 3.162 -6.409 1.00 94.31 86 VAL A CA 1
ATOM 679 C C . VAL A 1 86 ? -3.995 1.855 -6.338 1.00 94.31 86 VAL A C 1
ATOM 681 O O . VAL A 1 86 ? -5.107 1.781 -6.856 1.00 94.31 86 VAL A O 1
ATOM 684 N N . THR A 1 87 ? -3.430 0.833 -5.700 1.00 93.62 87 THR A N 1
ATOM 685 C CA . THR A 1 87 ? -4.150 -0.411 -5.403 1.00 93.62 87 THR A CA 1
ATOM 686 C C . THR A 1 87 ? -4.181 -0.687 -3.906 1.00 93.62 87 THR A C 1
ATOM 688 O O . THR A 1 87 ? -3.261 -0.326 -3.164 1.00 93.62 87 THR A O 1
ATOM 691 N N . VAL A 1 88 ? -5.264 -1.316 -3.459 1.00 94.62 88 VAL A N 1
ATOM 692 C CA . VAL A 1 88 ? -5.478 -1.758 -2.074 1.00 94.62 88 VAL A CA 1
ATOM 693 C C . VAL A 1 88 ? -5.872 -3.233 -2.064 1.00 94.62 88 VAL A C 1
ATOM 695 O O . VAL A 1 88 ? -6.376 -3.736 -3.065 1.00 94.62 88 VAL A O 1
ATOM 698 N N . GLY A 1 89 ? -5.639 -3.925 -0.949 1.00 90.44 89 GLY A N 1
ATOM 699 C CA . GLY A 1 89 ? -5.745 -5.385 -0.881 1.00 90.44 89 GLY A CA 1
ATOM 700 C C . GLY A 1 89 ? -4.425 -6.074 -1.231 1.00 90.44 89 GLY A C 1
ATOM 701 O O . GLY A 1 89 ? -3.419 -5.417 -1.508 1.00 90.44 89 GLY A O 1
ATOM 702 N N . LEU A 1 90 ? -4.419 -7.405 -1.195 1.00 83.50 90 LEU A N 1
ATOM 703 C CA . LEU A 1 90 ? -3.237 -8.226 -1.468 1.00 83.50 90 LEU A CA 1
ATOM 704 C C . LEU A 1 90 ? -3.422 -9.017 -2.771 1.00 83.50 90 LEU A C 1
ATOM 706 O O . LEU A 1 90 ? -4.488 -9.578 -2.985 1.00 83.50 90 LEU A O 1
ATOM 710 N N . PRO A 1 91 ? -2.417 -9.110 -3.653 1.00 74.62 91 PRO A N 1
ATOM 711 C CA . PRO A 1 91 ? -2.478 -10.029 -4.785 1.00 74.62 91 PRO A CA 1
ATOM 712 C C . PRO A 1 91 ? -2.326 -11.497 -4.335 1.00 74.62 91 PRO A C 1
ATOM 714 O O . PRO A 1 91 ? -1.735 -11.759 -3.286 1.00 74.62 91 PRO A O 1
ATOM 717 N N . PRO A 1 92 ? -2.792 -12.479 -5.133 1.00 66.56 92 PRO A N 1
ATOM 718 C CA . PRO A 1 92 ? -3.522 -12.319 -6.396 1.00 66.56 92 PRO A CA 1
ATOM 719 C C . PRO A 1 92 ? -5.042 -12.136 -6.217 1.00 66.56 92 PRO A C 1
ATOM 721 O O . PRO A 1 92 ? -5.731 -11.829 -7.186 1.00 66.56 92 PRO A O 1
ATOM 724 N N . HIS A 1 93 ? -5.574 -12.319 -5.005 1.00 70.75 93 HIS A N 1
ATOM 725 C CA . HIS A 1 93 ? -7.011 -12.287 -4.724 1.00 70.75 93 HIS A CA 1
ATOM 726 C C . HIS A 1 93 ? -7.379 -11.063 -3.881 1.00 70.75 93 HIS A C 1
ATOM 728 O O . HIS A 1 93 ? -6.848 -10.899 -2.791 1.00 70.75 93 HIS A O 1
ATOM 734 N N . ASN A 1 94 ? -8.349 -10.268 -4.346 1.00 83.88 94 ASN A N 1
ATOM 735 C CA . ASN A 1 94 ? -8.879 -9.061 -3.685 1.00 83.88 94 ASN A CA 1
ATOM 736 C C . ASN A 1 94 ? -8.016 -7.794 -3.800 1.00 83.88 94 ASN A C 1
ATOM 738 O O . ASN A 1 94 ? -8.290 -6.806 -3.120 1.00 83.88 94 ASN A O 1
ATOM 742 N N . GLU A 1 95 ? -7.015 -7.768 -4.683 1.00 89.50 95 GLU A N 1
ATOM 743 C CA . GLU A 1 95 ? -6.376 -6.503 -5.049 1.00 89.50 95 GLU A CA 1
ATOM 744 C C . GLU A 1 95 ? -7.296 -5.681 -5.962 1.00 89.50 95 GLU A C 1
ATOM 746 O O . GLU A 1 95 ? -7.684 -6.116 -7.047 1.00 89.50 95 GLU A O 1
ATOM 751 N N . VAL A 1 96 ? -7.617 -4.462 -5.532 1.00 92.00 96 VAL A N 1
ATOM 752 C CA . VAL A 1 96 ? -8.505 -3.542 -6.246 1.00 92.00 96 VAL A CA 1
ATOM 753 C C . VAL A 1 96 ? -7.729 -2.299 -6.654 1.00 92.00 96 VAL A C 1
ATOM 755 O O . VAL A 1 96 ? -7.045 -1.685 -5.836 1.00 92.00 96 VAL A O 1
ATOM 758 N N . THR A 1 97 ? -7.853 -1.905 -7.924 1.00 91.56 97 THR A N 1
ATOM 759 C CA . THR A 1 97 ? -7.248 -0.670 -8.443 1.00 91.56 97 THR A CA 1
ATOM 760 C C . THR A 1 97 ? -8.220 0.495 -8.319 1.00 91.56 97 THR A C 1
ATOM 762 O O . THR A 1 97 ? -9.338 0.437 -8.824 1.00 91.56 97 THR A O 1
ATOM 765 N N . ILE A 1 98 ? -7.770 1.577 -7.692 1.00 93.69 98 ILE A N 1
ATOM 766 C CA . ILE A 1 98 ? -8.480 2.851 -7.625 1.00 93.69 98 ILE A CA 1
ATOM 767 C C . ILE A 1 98 ? -8.070 3.660 -8.856 1.00 93.69 98 ILE A C 1
ATOM 769 O O . ILE A 1 98 ? -6.939 4.136 -8.959 1.00 93.69 98 ILE A O 1
ATOM 773 N N . THR A 1 99 ? -8.982 3.775 -9.818 1.00 84.69 99 THR A N 1
ATOM 774 C CA . THR A 1 99 ? -8.732 4.426 -11.115 1.00 84.69 99 THR A CA 1
ATOM 775 C C . THR A 1 99 ? -9.165 5.889 -11.156 1.00 84.69 99 THR A C 1
ATOM 777 O O . THR A 1 99 ? -8.728 6.626 -12.037 1.00 84.69 99 THR A O 1
ATOM 780 N N . ALA A 1 100 ? -9.995 6.327 -10.208 1.00 91.50 100 ALA A N 1
ATOM 781 C CA . ALA A 1 100 ? -10.514 7.686 -10.124 1.00 91.50 100 ALA A CA 1
ATOM 782 C C . ALA A 1 100 ? -10.634 8.143 -8.659 1.00 91.50 100 ALA A C 1
ATOM 784 O O . ALA A 1 100 ? -10.708 7.299 -7.763 1.00 91.50 100 ALA A O 1
ATOM 785 N N . PRO A 1 101 ? -10.647 9.463 -8.392 1.00 93.31 101 PRO A N 1
ATOM 786 C CA . PRO A 1 101 ? -10.932 9.990 -7.063 1.00 93.31 101 PRO A CA 1
ATOM 787 C C . PRO A 1 101 ? -12.304 9.525 -6.573 1.00 93.31 101 PRO A C 1
ATOM 789 O O . PRO A 1 101 ? -13.298 9.665 -7.283 1.00 93.31 101 PRO A O 1
ATOM 792 N N . LEU A 1 102 ? -12.353 8.998 -5.352 1.00 94.62 102 LEU A N 1
ATOM 793 C CA . LEU A 1 102 ? -13.575 8.500 -4.724 1.00 94.62 102 LEU A CA 1
ATOM 794 C C . LEU A 1 102 ? -13.843 9.244 -3.405 1.00 94.62 102 LEU A C 1
ATOM 796 O O . LEU A 1 102 ? -12.893 9.633 -2.714 1.00 94.62 102 LEU A O 1
ATOM 800 N N . PRO A 1 103 ? -15.115 9.418 -3.003 1.00 93.81 103 PRO A N 1
ATOM 801 C CA . PRO A 1 103 ? -15.465 9.942 -1.686 1.00 93.81 103 PRO A CA 1
ATOM 802 C C . PRO A 1 103 ? -14.936 9.064 -0.542 1.00 93.81 103 PRO A C 1
ATOM 804 O O . PRO A 1 103 ? -14.829 7.844 -0.665 1.00 93.81 103 PRO A O 1
ATOM 807 N N . SER A 1 104 ? -14.690 9.656 0.633 1.00 91.31 104 SER A N 1
ATOM 808 C CA . SER A 1 104 ? -14.143 8.928 1.795 1.00 91.31 104 SER A CA 1
ATOM 809 C C . SER A 1 104 ? -15.026 7.769 2.281 1.00 91.31 104 SER A C 1
ATOM 811 O O . SER A 1 104 ? -14.526 6.839 2.907 1.00 91.31 104 SER A O 1
ATOM 813 N N . SER A 1 105 ? -16.344 7.823 2.054 1.00 90.75 105 SER A N 1
ATOM 814 C CA . SER A 1 105 ? -17.263 6.716 2.360 1.00 90.75 105 SER A CA 1
ATOM 815 C C . SER A 1 105 ? -17.051 5.525 1.429 1.00 90.75 105 SER A C 1
ATOM 817 O O . SER A 1 105 ? -16.956 4.398 1.906 1.00 90.75 105 SER A O 1
ATOM 819 N N . GLU A 1 106 ? -16.932 5.776 0.127 1.00 93.62 106 GLU A N 1
ATOM 820 C CA . GLU A 1 106 ? -16.720 4.737 -0.884 1.00 93.62 106 GLU A CA 1
ATOM 821 C C . GLU A 1 106 ? -15.328 4.122 -0.762 1.00 93.62 106 GLU A C 1
ATOM 823 O O . GLU A 1 106 ? -15.206 2.901 -0.755 1.00 93.62 106 GLU A O 1
ATOM 828 N N . LEU A 1 107 ? -14.292 4.944 -0.547 1.00 94.38 107 LEU A N 1
ATOM 829 C CA . LEU A 1 107 ? -12.933 4.456 -0.287 1.00 94.38 107 LEU A CA 1
ATOM 830 C C . LEU A 1 107 ? -12.884 3.517 0.913 1.00 94.38 107 LEU A C 1
ATOM 832 O O . LEU A 1 107 ? -12.223 2.485 0.859 1.00 94.38 107 LEU A O 1
ATOM 836 N N . ARG A 1 108 ? -13.600 3.850 1.991 1.00 90.56 108 ARG A N 1
ATOM 837 C CA . ARG A 1 108 ? -13.670 2.982 3.167 1.00 90.56 108 ARG A CA 1
ATOM 838 C C . ARG A 1 108 ? -14.290 1.630 2.819 1.00 90.56 108 ARG A C 1
ATOM 840 O O . ARG A 1 108 ? -13.735 0.610 3.211 1.00 90.56 108 ARG A O 1
ATOM 847 N N . VAL A 1 109 ? -15.432 1.627 2.131 1.00 91.62 109 VAL A N 1
ATOM 848 C CA . VAL A 1 109 ? -16.116 0.384 1.741 1.00 91.62 109 VAL A CA 1
ATOM 849 C C . VAL A 1 109 ? -15.211 -0.455 0.842 1.00 91.62 109 VAL A C 1
ATOM 851 O O . VAL A 1 109 ? -15.054 -1.643 1.097 1.00 91.62 109 VAL A O 1
ATOM 854 N N . LEU A 1 110 ? -14.554 0.172 -0.135 1.00 94.31 110 LEU A N 1
ATOM 855 C CA . LEU A 1 110 ? -13.624 -0.483 -1.052 1.00 94.31 110 LEU A CA 1
ATOM 856 C C . LEU A 1 110 ? -12.440 -1.116 -0.306 1.00 94.31 110 LEU A C 1
ATOM 858 O O . LEU A 1 110 ? -12.137 -2.286 -0.522 1.00 94.31 110 LEU A O 1
ATOM 862 N N . ILE A 1 111 ? -11.794 -0.378 0.605 1.00 93.75 111 ILE A N 1
ATOM 863 C CA . ILE A 1 111 ? -10.667 -0.895 1.399 1.00 93.75 111 ILE A CA 1
ATOM 864 C C . ILE A 1 111 ? -11.124 -2.047 2.298 1.00 93.75 111 ILE A C 1
ATOM 866 O O . ILE A 1 111 ? -10.464 -3.080 2.348 1.00 93.75 111 ILE A O 1
ATOM 870 N N . HIS A 1 112 ? -12.254 -1.896 2.987 1.00 90.69 112 HIS A N 1
ATOM 871 C CA . HIS A 1 112 ? -12.785 -2.946 3.852 1.00 90.69 112 HIS A CA 1
ATOM 872 C C . HIS A 1 112 ? -13.134 -4.213 3.048 1.00 90.69 112 HIS A C 1
ATOM 874 O O . HIS A 1 112 ? -12.747 -5.308 3.435 1.00 90.69 112 HIS A O 1
ATOM 880 N N . GLN A 1 113 ? -13.754 -4.081 1.871 1.00 91.06 113 GLN A N 1
ATOM 881 C CA . GLN A 1 113 ? -14.029 -5.216 0.980 1.00 91.06 113 GLN A CA 1
ATOM 882 C C . GLN A 1 113 ? -12.753 -5.906 0.477 1.00 91.06 113 GLN A C 1
ATOM 884 O O . GLN A 1 113 ? -12.726 -7.131 0.384 1.00 91.06 113 GLN A O 1
ATOM 889 N N . ALA A 1 114 ? -11.694 -5.145 0.187 1.00 91.44 114 ALA A N 1
ATOM 890 C CA . ALA A 1 114 ? -10.423 -5.693 -0.289 1.00 91.44 114 ALA A CA 1
ATOM 891 C C . ALA A 1 114 ? -9.708 -6.563 0.766 1.00 91.44 114 ALA A C 1
ATOM 893 O O . ALA A 1 114 ? -9.032 -7.529 0.415 1.00 91.44 114 ALA A O 1
ATOM 894 N N . TYR A 1 115 ? -9.866 -6.250 2.057 1.00 89.56 115 TYR A N 1
ATOM 895 C CA . TYR A 1 115 ? -9.244 -6.996 3.163 1.00 89.56 115 TYR A CA 1
ATOM 896 C C . TYR A 1 115 ? -10.210 -7.920 3.926 1.00 89.56 115 TYR A C 1
ATOM 898 O O . TYR A 1 115 ? -9.769 -8.750 4.724 1.00 89.56 115 TYR A O 1
ATOM 906 N N . GLY A 1 116 ? -11.516 -7.824 3.670 1.00 85.44 116 GLY A N 1
ATOM 907 C CA . GLY A 1 116 ? -12.545 -8.649 4.296 1.00 85.44 116 GLY A CA 1
ATOM 908 C C . GLY A 1 116 ? -12.577 -8.476 5.815 1.00 85.44 116 GLY A C 1
ATOM 909 O O . GLY A 1 116 ? -12.917 -7.414 6.321 1.00 85.44 116 GLY A O 1
ATOM 910 N N . ALA A 1 117 ? -12.226 -9.537 6.545 1.00 80.38 117 ALA A N 1
ATOM 911 C CA . ALA A 1 117 ? -12.246 -9.550 8.010 1.00 80.38 117 ALA A CA 1
ATOM 912 C C . ALA A 1 117 ? -11.015 -8.888 8.665 1.00 80.38 117 ALA A C 1
ATOM 914 O O . ALA A 1 117 ? -10.993 -8.720 9.885 1.00 80.38 117 ALA A O 1
ATOM 915 N N . ASP A 1 118 ? -9.980 -8.530 7.895 1.00 87.44 118 ASP A N 1
ATOM 916 C CA . ASP A 1 118 ? -8.760 -7.919 8.437 1.00 87.44 118 ASP A CA 1
ATOM 917 C C . ASP A 1 118 ? -8.893 -6.391 8.571 1.00 87.44 118 ASP A C 1
ATOM 919 O O . ASP A 1 118 ? -8.343 -5.597 7.800 1.00 87.44 118 ASP A O 1
ATOM 923 N N . GLU A 1 119 ? -9.640 -5.979 9.595 1.00 87.69 119 GLU A N 1
ATOM 924 C CA . GLU A 1 119 ? -9.909 -4.571 9.910 1.00 87.69 119 GLU A CA 1
ATOM 925 C C . GLU A 1 119 ? -8.650 -3.786 10.306 1.00 87.69 119 GLU A C 1
ATOM 927 O O . GLU A 1 119 ? -8.551 -2.580 10.062 1.00 87.69 119 GLU A O 1
ATOM 932 N N . CYS A 1 120 ? -7.663 -4.466 10.897 1.00 90.94 120 CYS A N 1
ATOM 933 C CA . CYS A 1 120 ? -6.391 -3.861 11.283 1.00 90.94 120 CYS A CA 1
ATOM 934 C C . CYS A 1 120 ? -5.606 -3.419 10.049 1.00 90.94 120 CYS A C 1
ATOM 936 O O . CYS A 1 120 ? -5.167 -2.268 9.966 1.00 90.94 120 CYS A O 1
ATOM 938 N N . THR A 1 121 ? -5.461 -4.316 9.071 1.00 91.00 121 THR A N 1
ATOM 939 C CA . THR A 1 121 ? -4.757 -4.023 7.818 1.00 91.00 121 THR A CA 1
ATOM 940 C C . THR A 1 121 ? -5.531 -3.019 6.960 1.00 91.00 121 THR A C 1
ATOM 942 O O . THR A 1 121 ? -4.924 -2.162 6.309 1.00 91.00 121 THR A O 1
ATOM 945 N N . ALA A 1 122 ? -6.867 -3.045 7.006 1.00 92.81 122 ALA A N 1
ATOM 946 C CA . ALA A 1 122 ? -7.706 -2.028 6.376 1.00 92.81 122 ALA A CA 1
ATOM 947 C C . ALA A 1 122 ? -7.461 -0.626 6.968 1.00 92.81 122 ALA A C 1
ATOM 949 O O . ALA A 1 122 ? -7.290 0.339 6.217 1.00 92.81 122 ALA A O 1
ATOM 950 N N . MET A 1 123 ? -7.387 -0.498 8.299 1.00 94.19 123 MET A N 1
ATOM 951 C CA . MET A 1 123 ? -7.053 0.770 8.965 1.00 94.19 123 MET A CA 1
ATOM 952 C C . MET A 1 123 ? -5.631 1.227 8.621 1.00 94.19 123 MET A C 1
ATOM 954 O O . MET A 1 123 ? -5.425 2.374 8.223 1.00 94.19 123 MET A O 1
ATOM 958 N N . LEU A 1 124 ? -4.663 0.309 8.675 1.00 95.38 124 LEU A N 1
ATOM 959 C CA . LEU A 1 124 ? -3.280 0.591 8.302 1.00 95.38 124 LEU A CA 1
ATOM 960 C C . LEU A 1 124 ? -3.164 1.077 6.848 1.00 95.38 124 LEU A C 1
ATOM 962 O O . LEU A 1 124 ? -2.436 2.024 6.566 1.00 95.38 124 LEU A O 1
ATOM 966 N N . THR A 1 125 ? -3.920 0.484 5.922 1.00 95.50 125 THR A N 1
ATOM 967 C CA . THR A 1 125 ? -3.960 0.920 4.518 1.00 95.50 125 THR A CA 1
ATOM 968 C C . THR A 1 125 ? -4.419 2.375 4.398 1.00 95.50 125 THR A C 1
ATOM 970 O O . THR A 1 125 ? -3.826 3.135 3.633 1.00 95.50 125 THR A O 1
ATOM 973 N N . GLN A 1 126 ? -5.429 2.792 5.172 1.00 95.94 126 GLN A N 1
ATOM 974 C CA . GLN A 1 126 ? -5.868 4.192 5.193 1.00 95.94 126 GLN A CA 1
ATOM 975 C C . GLN A 1 126 ? -4.762 5.129 5.706 1.00 95.94 126 GLN A C 1
ATOM 977 O O . GLN A 1 126 ? -4.524 6.171 5.096 1.00 95.94 126 GLN A O 1
ATOM 982 N N . 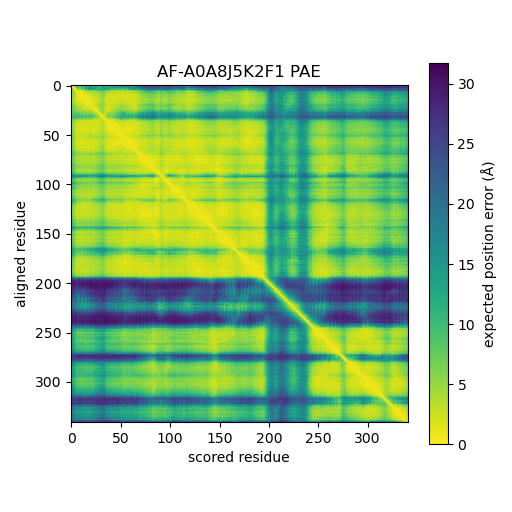GLU A 1 127 ? -4.054 4.757 6.780 1.00 95.81 127 GLU A N 1
ATOM 983 C CA . GLU A 1 127 ? -2.923 5.537 7.312 1.00 95.81 127 GLU A CA 1
ATOM 984 C C . GLU A 1 127 ? -1.802 5.691 6.272 1.00 95.81 127 GLU A C 1
ATOM 986 O O . GLU A 1 127 ? -1.337 6.801 5.997 1.00 95.81 127 GLU A O 1
ATOM 991 N N . LEU A 1 128 ? -1.394 4.583 5.644 1.00 97.12 128 LEU A N 1
ATOM 992 C CA . LEU A 1 128 ? -0.311 4.584 4.664 1.00 97.12 128 LEU A CA 1
ATOM 993 C C . LEU A 1 128 ? -0.655 5.393 3.416 1.00 97.12 128 LEU A C 1
ATOM 995 O O . LEU A 1 128 ? 0.220 6.081 2.896 1.00 97.12 128 LEU A O 1
ATOM 999 N N . LEU A 1 129 ? -1.908 5.377 2.951 1.00 97.06 129 LEU A N 1
ATOM 1000 C CA . LEU A 1 129 ? -2.345 6.223 1.835 1.00 97.06 129 LEU A CA 1
ATOM 1001 C C . LEU A 1 129 ? -2.134 7.711 2.134 1.00 97.06 129 LEU A C 1
ATOM 1003 O O . LEU A 1 129 ? -1.632 8.446 1.281 1.00 97.06 129 LEU A O 1
ATOM 1007 N N . VAL A 1 130 ? -2.451 8.148 3.355 1.00 97.19 130 VAL A N 1
ATOM 1008 C CA . VAL A 1 130 ? -2.226 9.534 3.789 1.00 97.19 130 VAL A CA 1
ATOM 1009 C C . VAL A 1 130 ? -0.733 9.857 3.854 1.00 97.19 130 VAL A C 1
ATOM 1011 O O . VAL A 1 130 ? -0.316 10.924 3.397 1.00 97.19 130 VAL A O 1
ATOM 1014 N N . TYR A 1 131 ? 0.102 8.940 4.346 1.00 97.81 131 TYR A N 1
ATOM 1015 C CA . TYR A 1 131 ? 1.554 9.147 4.374 1.00 97.81 131 TYR A CA 1
ATOM 1016 C C . TYR A 1 131 ? 2.176 9.172 2.976 1.00 97.81 131 TYR A C 1
ATOM 1018 O O . TYR A 1 131 ? 2.992 10.049 2.695 1.00 97.81 131 TYR A O 1
ATOM 1026 N N . LEU A 1 132 ? 1.762 8.282 2.074 1.00 97.19 132 LEU A N 1
ATOM 1027 C CA . LEU A 1 132 ? 2.198 8.288 0.676 1.00 97.19 132 LEU A CA 1
ATOM 1028 C C . LEU A 1 132 ? 1.806 9.598 -0.016 1.00 97.19 132 LEU A C 1
ATOM 1030 O O . LEU A 1 132 ? 2.631 10.201 -0.702 1.00 97.19 132 LEU A O 1
ATOM 1034 N N . ALA A 1 133 ? 0.586 10.086 0.215 1.00 97.06 133 ALA A N 1
ATOM 1035 C CA . ALA A 1 133 ? 0.140 11.374 -0.305 1.00 97.06 133 ALA A CA 1
ATOM 1036 C C . ALA A 1 133 ? 0.915 12.558 0.296 1.00 97.06 133 ALA A C 1
ATOM 1038 O O . ALA A 1 133 ? 1.199 13.541 -0.388 1.00 97.06 133 ALA A O 1
ATOM 1039 N N . MET A 1 134 ? 1.298 12.485 1.571 1.00 96.38 134 MET A N 1
ATOM 1040 C CA . MET A 1 134 ? 2.191 13.474 2.168 1.00 96.38 134 MET A CA 1
ATOM 1041 C C . MET A 1 134 ? 3.557 13.456 1.471 1.00 96.38 134 MET A C 1
ATOM 1043 O O . MET A 1 134 ? 4.020 14.507 1.031 1.00 96.38 134 MET A O 1
ATOM 1047 N N . PHE A 1 135 ? 4.159 12.278 1.294 1.00 96.75 135 PHE A N 1
ATOM 1048 C CA . PHE A 1 135 ? 5.468 12.139 0.660 1.00 96.75 135 PHE A CA 1
ATOM 1049 C C . PHE A 1 135 ? 5.476 12.559 -0.805 1.00 96.75 135 PHE A C 1
ATOM 1051 O O . PHE A 1 135 ? 6.416 13.222 -1.221 1.00 96.75 135 PHE A O 1
ATOM 1058 N N . ILE A 1 136 ? 4.447 12.248 -1.596 1.00 95.25 136 ILE A N 1
ATOM 1059 C CA . ILE A 1 136 ? 4.440 12.661 -3.007 1.00 95.25 136 ILE A CA 1
ATOM 1060 C C . ILE A 1 136 ? 4.338 14.187 -3.159 1.00 95.25 136 ILE A C 1
ATOM 1062 O O . ILE A 1 136 ? 4.741 14.733 -4.184 1.00 95.25 136 ILE A O 1
ATOM 1066 N N . ARG A 1 137 ? 3.795 14.886 -2.150 1.00 95.06 137 ARG A N 1
ATOM 1067 C CA . ARG A 1 137 ? 3.750 16.353 -2.107 1.00 95.06 137 ARG A CA 1
ATOM 1068 C C . ARG A 1 137 ? 5.074 16.956 -1.652 1.00 95.06 137 ARG A C 1
ATOM 1070 O O . ARG A 1 137 ? 5.479 17.968 -2.211 1.00 95.06 137 ARG A O 1
ATOM 1077 N N . THR A 1 138 ? 5.714 16.378 -0.636 1.00 95.81 138 THR A N 1
ATOM 1078 C CA . THR A 1 138 ? 6.921 16.952 -0.017 1.00 95.81 138 THR A CA 1
ATOM 1079 C C . THR A 1 138 ? 8.217 16.486 -0.676 1.00 95.81 138 THR A C 1
ATOM 1081 O O . THR A 1 138 ? 9.152 17.266 -0.806 1.00 95.81 138 THR A O 1
ATOM 1084 N N . GLU A 1 139 ? 8.275 15.231 -1.116 1.00 94.69 139 GLU A N 1
ATOM 1085 C CA . GLU A 1 139 ? 9.441 14.571 -1.711 1.00 94.69 139 GLU A CA 1
ATOM 1086 C C . GLU A 1 139 ? 9.036 13.739 -2.954 1.00 94.69 139 GLU A C 1
ATOM 1088 O O . GLU A 1 139 ? 9.106 12.505 -2.941 1.00 94.69 139 GLU A O 1
ATOM 1093 N N . PRO A 1 140 ? 8.642 14.379 -4.078 1.00 91.81 140 PRO A N 1
ATOM 1094 C CA . PRO A 1 140 ? 8.218 13.669 -5.295 1.00 91.81 140 PRO A CA 1
ATOM 1095 C C . PRO A 1 140 ? 9.292 12.731 -5.880 1.00 91.81 140 PRO A C 1
ATOM 1097 O O . PRO A 1 140 ? 8.989 11.803 -6.635 1.00 91.81 140 PRO A O 1
ATOM 1100 N N . SER A 1 141 ? 10.562 12.958 -5.528 1.00 89.62 141 SER A N 1
ATOM 1101 C CA . SER A 1 141 ? 11.704 12.123 -5.911 1.00 89.62 141 SER A CA 1
ATOM 1102 C C . SER A 1 141 ? 11.558 10.659 -5.484 1.00 89.62 141 SER A C 1
ATOM 1104 O O . SER A 1 141 ? 12.000 9.778 -6.218 1.00 89.62 141 SER A O 1
ATOM 1106 N N . LEU A 1 142 ? 10.872 10.387 -4.367 1.00 90.50 142 LEU A N 1
ATOM 1107 C CA . LEU A 1 142 ? 10.633 9.033 -3.844 1.00 90.50 142 LEU A CA 1
ATOM 1108 C C . LEU A 1 142 ? 9.757 8.164 -4.761 1.00 90.50 142 LEU A C 1
ATOM 1110 O O . LEU A 1 142 ? 9.768 6.939 -4.656 1.00 90.50 142 LEU A O 1
ATOM 1114 N N . PHE A 1 143 ? 9.003 8.801 -5.659 1.00 91.25 143 PHE A N 1
ATOM 1115 C CA . PHE A 1 143 ? 8.026 8.166 -6.543 1.00 91.25 143 PHE A CA 1
ATOM 1116 C C . PHE A 1 143 ? 8.462 8.183 -8.013 1.00 91.25 143 PHE A C 1
ATOM 1118 O O . PHE A 1 143 ? 7.635 7.963 -8.905 1.00 91.25 143 PHE A O 1
ATOM 1125 N N . HIS A 1 144 ? 9.727 8.506 -8.296 1.00 84.75 144 HIS A N 1
ATOM 1126 C CA . HIS A 1 144 ? 10.236 8.463 -9.666 1.00 84.75 144 HIS A CA 1
ATOM 1127 C C . HIS A 1 144 ? 10.099 7.056 -10.243 1.00 84.75 144 HIS A C 1
ATOM 1129 O O . HIS A 1 144 ? 10.392 6.077 -9.561 1.00 84.75 144 HIS A O 1
ATOM 1135 N N . GLU A 1 145 ? 9.634 6.989 -11.493 1.00 80.00 145 GLU A N 1
ATOM 1136 C CA . GLU A 1 145 ? 9.499 5.751 -12.277 1.00 80.00 145 GLU A CA 1
ATOM 1137 C C . GLU A 1 145 ? 8.610 4.660 -11.649 1.00 80.00 145 GLU A C 1
ATOM 1139 O O . GLU A 1 145 ? 8.569 3.530 -12.119 1.00 80.00 145 GLU A O 1
ATOM 1144 N N . MET A 1 146 ? 7.850 4.994 -10.606 1.00 87.81 146 MET A N 1
ATOM 1145 C CA . MET A 1 146 ? 6.791 4.144 -10.063 1.00 87.81 146 MET A CA 1
ATOM 1146 C C . MET A 1 146 ? 5.463 4.606 -10.655 1.00 87.81 146 MET A C 1
ATOM 1148 O O . MET A 1 146 ? 5.064 5.738 -10.392 1.00 87.81 146 MET A O 1
ATOM 1152 N N . LEU A 1 147 ? 4.763 3.795 -11.443 1.00 86.50 147 LEU A N 1
ATOM 1153 C CA . LEU A 1 147 ? 3.459 4.196 -11.996 1.00 86.50 147 LEU A CA 1
ATOM 1154 C C . LEU A 1 147 ? 2.313 3.761 -11.090 1.00 86.50 147 LEU A C 1
ATOM 1156 O O . LEU A 1 147 ? 1.365 4.517 -10.894 1.00 86.50 147 LEU A O 1
ATOM 1160 N N . ARG A 1 148 ? 2.423 2.576 -10.488 1.00 89.12 148 ARG A N 1
ATOM 1161 C CA . ARG A 1 148 ? 1.422 2.017 -9.583 1.00 89.12 148 ARG A CA 1
ATOM 1162 C C . ARG A 1 148 ? 1.958 1.869 -8.161 1.00 89.12 148 ARG A C 1
ATOM 1164 O O . ARG A 1 148 ? 3.031 1.324 -7.932 1.00 89.12 148 ARG A O 1
ATOM 1171 N N . LEU A 1 149 ? 1.177 2.329 -7.189 1.00 92.31 149 LEU A N 1
ATOM 1172 C CA . LEU A 1 149 ? 1.425 2.192 -5.758 1.00 92.31 149 LEU A CA 1
ATOM 1173 C C . LEU A 1 149 ? 0.553 1.068 -5.210 1.00 92.31 149 LEU A C 1
ATOM 1175 O O . LEU A 1 149 ? -0.642 1.256 -4.976 1.00 92.31 149 LEU A O 1
ATOM 1179 N N . ARG A 1 150 ? 1.162 -0.104 -5.020 1.00 91.88 150 ARG A N 1
ATOM 1180 C CA . ARG A 1 150 ? 0.477 -1.295 -4.511 1.00 91.88 150 ARG A CA 1
ATOM 1181 C C . ARG A 1 150 ? 0.564 -1.343 -2.995 1.00 91.88 150 ARG A C 1
ATOM 1183 O O . ARG A 1 150 ? 1.495 -1.925 -2.445 1.00 91.88 150 ARG A O 1
ATOM 1190 N N . VAL A 1 151 ? -0.375 -0.692 -2.308 1.00 93.94 151 VAL A N 1
ATOM 1191 C CA . VAL A 1 151 ? -0.270 -0.444 -0.857 1.00 93.94 151 VAL A CA 1
ATOM 1192 C C . VAL A 1 151 ? -0.194 -1.742 -0.056 1.00 93.94 151 VAL A C 1
ATOM 1194 O O . VAL A 1 151 ? 0.588 -1.826 0.886 1.00 93.94 151 VAL A O 1
ATOM 1197 N N . GLY A 1 152 ? -0.914 -2.786 -0.469 1.00 91.19 152 GLY A N 1
ATOM 1198 C CA . GLY A 1 152 ? -0.821 -4.096 0.173 1.00 91.19 152 GLY A CA 1
ATOM 1199 C C . GLY A 1 152 ? 0.574 -4.728 0.089 1.00 91.19 152 GLY A C 1
ATOM 1200 O O . GLY A 1 152 ? 1.086 -5.219 1.094 1.00 91.19 152 GLY A O 1
ATOM 1201 N N . LEU A 1 153 ? 1.240 -4.650 -1.070 1.00 88.44 153 LEU A N 1
ATOM 1202 C CA . LEU A 1 153 ? 2.623 -5.125 -1.217 1.00 88.44 153 LEU A CA 1
ATOM 1203 C C . LEU A 1 153 ? 3.611 -4.254 -0.434 1.00 88.44 153 LEU A C 1
ATOM 1205 O O . LEU A 1 153 ? 4.550 -4.778 0.160 1.00 88.44 153 LEU A O 1
ATOM 1209 N N . ILE A 1 154 ? 3.377 -2.939 -0.365 1.00 92.12 154 ILE A N 1
ATOM 1210 C CA . ILE A 1 154 ? 4.171 -2.035 0.479 1.00 92.12 154 ILE A CA 1
ATOM 1211 C C . ILE A 1 154 ? 4.097 -2.480 1.947 1.00 92.12 154 ILE A C 1
ATOM 1213 O O . ILE A 1 154 ? 5.132 -2.579 2.601 1.00 92.12 154 ILE A O 1
ATOM 1217 N N . ILE A 1 155 ? 2.904 -2.812 2.455 1.00 92.19 155 ILE A N 1
ATOM 1218 C CA . ILE A 1 155 ? 2.719 -3.326 3.823 1.00 92.19 155 ILE A CA 1
ATOM 1219 C C . ILE A 1 155 ? 3.508 -4.624 4.038 1.00 92.19 155 ILE A C 1
ATOM 1221 O O . ILE A 1 155 ? 4.191 -4.766 5.052 1.00 92.19 155 ILE A O 1
ATOM 1225 N N . GLN A 1 156 ? 3.463 -5.561 3.087 1.00 87.50 156 GLN A N 1
ATOM 1226 C CA . GLN A 1 156 ? 4.218 -6.818 3.180 1.00 87.50 156 GLN A CA 1
ATOM 1227 C C . GLN A 1 156 ? 5.728 -6.589 3.214 1.00 87.50 156 GLN A C 1
ATOM 1229 O O . GLN A 1 156 ? 6.443 -7.222 3.995 1.00 87.50 156 GLN A O 1
ATOM 1234 N N . VAL A 1 157 ? 6.215 -5.661 2.393 1.00 88.06 157 VAL A N 1
ATOM 1235 C CA . VAL A 1 157 ? 7.618 -5.256 2.383 1.00 88.06 157 VAL A CA 1
ATOM 1236 C C . VAL A 1 157 ? 8.009 -4.624 3.717 1.00 88.06 157 VAL A C 1
ATOM 1238 O O . VAL A 1 157 ? 9.044 -4.980 4.273 1.00 88.06 157 VAL A O 1
ATOM 1241 N N . MET A 1 158 ? 7.170 -3.747 4.275 1.00 90.38 158 MET A N 1
ATOM 1242 C CA . MET A 1 158 ? 7.397 -3.153 5.596 1.00 90.38 158 MET A CA 1
ATOM 1243 C C . MET A 1 158 ? 7.462 -4.221 6.694 1.00 90.38 158 MET A C 1
ATOM 1245 O O . MET A 1 158 ? 8.377 -4.190 7.513 1.00 90.38 158 MET A O 1
ATOM 1249 N N . ALA A 1 159 ? 6.539 -5.187 6.692 1.00 90.12 159 ALA A N 1
ATOM 1250 C CA . ALA A 1 159 ? 6.535 -6.296 7.645 1.00 90.12 159 ALA A CA 1
ATOM 1251 C C . ALA A 1 159 ? 7.793 -7.171 7.513 1.00 90.12 159 ALA A C 1
ATOM 1253 O O . ALA A 1 159 ? 8.435 -7.482 8.513 1.00 90.12 159 ALA A O 1
ATOM 1254 N N . SER A 1 160 ? 8.183 -7.519 6.284 1.00 84.12 160 SER A N 1
ATOM 1255 C CA . SER A 1 160 ? 9.390 -8.315 6.005 1.00 84.12 160 SER A CA 1
ATOM 1256 C C . SER A 1 160 ? 10.661 -7.596 6.453 1.00 84.12 160 SER A C 1
ATOM 1258 O O . SER A 1 160 ? 11.560 -8.189 7.048 1.00 84.12 160 SER A O 1
ATOM 1260 N N . GLU A 1 161 ? 10.728 -6.293 6.195 1.00 83.50 161 GLU A N 1
ATOM 1261 C CA . GLU A 1 161 ? 11.854 -5.457 6.588 1.00 83.50 161 GLU A CA 1
ATOM 1262 C C . GLU A 1 161 ? 11.962 -5.333 8.113 1.00 83.50 161 GLU A C 1
ATOM 1264 O O . GLU A 1 161 ? 13.062 -5.386 8.672 1.00 83.50 161 GLU A O 1
ATOM 1269 N N . LEU A 1 162 ? 10.820 -5.230 8.795 1.00 85.50 162 LEU A N 1
ATOM 1270 C CA . LEU A 1 162 ? 10.746 -5.212 10.250 1.00 85.50 162 LEU A CA 1
ATOM 1271 C C . LEU A 1 162 ? 11.172 -6.558 10.852 1.00 85.50 162 LEU A C 1
ATOM 1273 O O . LEU A 1 162 ? 11.992 -6.575 11.770 1.00 85.50 162 LEU A O 1
ATOM 1277 N N . ALA A 1 163 ? 10.691 -7.674 10.290 1.00 84.69 163 ALA A N 1
ATOM 1278 C CA . ALA A 1 163 ? 11.050 -9.031 10.707 1.00 84.69 163 ALA A CA 1
ATOM 1279 C C . ALA A 1 163 ? 12.567 -9.234 10.701 1.00 84.69 163 ALA A C 1
ATOM 1281 O O . ALA A 1 163 ? 13.159 -9.695 11.676 1.00 84.69 163 ALA A O 1
ATOM 1282 N N . ARG A 1 164 ? 13.208 -8.808 9.609 1.00 79.56 164 ARG A N 1
ATOM 1283 C CA . ARG A 1 164 ? 14.656 -8.893 9.423 1.00 79.56 164 ARG A CA 1
ATOM 1284 C C . ARG A 1 164 ? 15.415 -8.003 10.407 1.00 79.56 164 ARG A C 1
ATOM 1286 O O . ARG A 1 164 ? 16.421 -8.429 10.964 1.00 79.56 164 ARG A O 1
ATOM 1293 N N . THR A 1 165 ? 14.930 -6.783 10.637 1.00 79.25 165 THR A N 1
ATOM 1294 C CA . THR A 1 165 ? 15.570 -5.819 11.548 1.00 79.25 165 THR A CA 1
ATOM 1295 C C . THR A 1 165 ? 15.516 -6.288 13.004 1.00 79.25 165 THR A C 1
ATOM 1297 O O . THR A 1 165 ? 16.492 -6.137 13.734 1.00 79.25 165 THR A O 1
ATOM 1300 N N . ILE A 1 166 ? 14.401 -6.895 13.418 1.00 79.00 166 ILE A N 1
ATOM 1301 C CA . ILE A 1 166 ? 14.184 -7.395 14.787 1.00 79.00 166 ILE A CA 1
ATOM 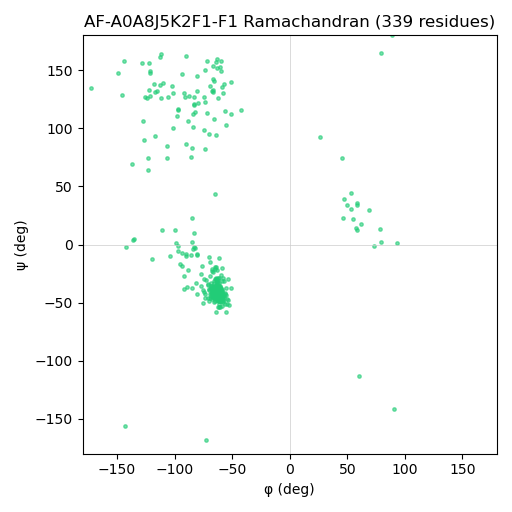1302 C C . ILE A 1 166 ? 14.644 -8.863 14.940 1.00 79.00 166 ILE A C 1
ATOM 1304 O O . ILE A 1 166 ? 14.707 -9.379 16.052 1.00 79.00 166 ILE A O 1
ATOM 1308 N N . LYS A 1 167 ? 15.014 -9.539 13.841 1.00 79.69 167 LYS A N 1
ATOM 1309 C CA . LYS A 1 167 ? 15.328 -10.980 13.783 1.00 79.69 167 LYS A CA 1
ATOM 1310 C C . LYS A 1 167 ? 14.203 -11.850 14.365 1.00 79.69 167 LYS A C 1
ATOM 1312 O O . LYS A 1 167 ? 14.455 -12.781 15.128 1.00 79.69 167 LYS A O 1
ATOM 1317 N N . CYS A 1 168 ? 12.957 -11.541 14.012 1.00 82.31 168 CYS A N 1
ATOM 1318 C CA . CYS A 1 168 ? 11.781 -12.296 14.443 1.00 82.31 168 CYS A CA 1
ATOM 1319 C C . CYS A 1 168 ? 11.106 -13.033 13.277 1.00 82.31 168 CYS A C 1
ATOM 1321 O O . CYS A 1 168 ? 11.370 -12.768 12.104 1.00 82.31 168 CYS A O 1
ATOM 1323 N N . ALA A 1 169 ? 10.243 -13.993 13.615 1.00 80.81 169 ALA A N 1
ATOM 1324 C CA . ALA A 1 169 ? 9.424 -14.693 12.634 1.00 80.81 169 ALA A CA 1
ATOM 1325 C C . ALA A 1 169 ? 8.400 -13.740 11.984 1.00 80.81 169 ALA A C 1
ATOM 1327 O O . ALA A 1 169 ? 7.999 -12.730 12.569 1.00 80.81 169 ALA A O 1
ATOM 1328 N N . ALA A 1 170 ? 7.985 -14.053 10.755 1.00 73.38 170 ALA A N 1
ATOM 1329 C CA . ALA A 1 170 ? 7.156 -13.165 9.940 1.00 73.38 170 ALA A CA 1
ATOM 1330 C C . ALA A 1 170 ? 5.763 -12.880 10.533 1.00 73.38 170 ALA A C 1
ATOM 1332 O O . ALA A 1 170 ? 5.220 -11.791 10.349 1.00 73.38 170 ALA A O 1
ATOM 1333 N N . ASP A 1 171 ? 5.190 -13.839 11.259 1.00 75.88 171 ASP A N 1
ATOM 1334 C CA . ASP A 1 171 ? 3.925 -13.682 11.977 1.00 75.88 171 ASP A CA 1
ATOM 1335 C C . ASP A 1 171 ? 4.053 -12.640 13.096 1.00 75.88 171 ASP A C 1
ATOM 1337 O O . ASP A 1 171 ? 3.284 -11.678 13.139 1.00 75.88 171 ASP A O 1
ATOM 1341 N N . VAL A 1 172 ? 5.099 -12.761 13.914 1.00 82.19 172 VAL A N 1
ATOM 1342 C CA . VAL A 1 172 ? 5.420 -11.825 15.001 1.00 82.19 172 VAL A CA 1
ATOM 1343 C C . VAL A 1 172 ? 5.733 -10.426 14.458 1.00 82.19 172 VAL A C 1
ATOM 1345 O O . VAL A 1 172 ? 5.355 -9.416 15.052 1.00 82.19 172 VAL A O 1
ATOM 1348 N N . ALA A 1 173 ? 6.376 -10.338 13.293 1.00 86.62 173 ALA A N 1
ATOM 1349 C CA . ALA A 1 173 ? 6.661 -9.062 12.646 1.00 86.62 173 ALA A CA 1
ATOM 1350 C C . ALA A 1 173 ? 5.393 -8.302 12.231 1.00 86.62 173 ALA A C 1
ATOM 1352 O O . ALA A 1 173 ? 5.369 -7.074 12.308 1.00 86.62 173 AL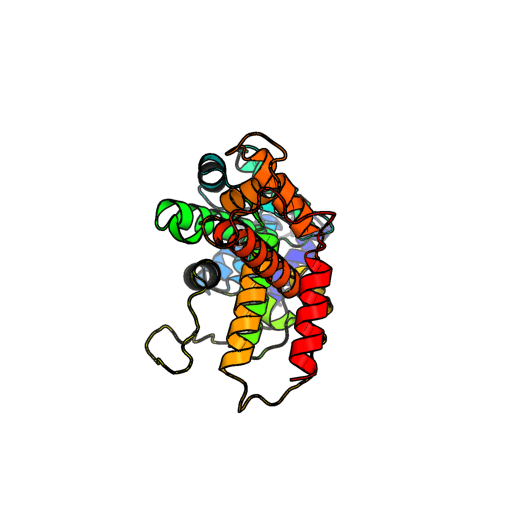A A O 1
ATOM 1353 N N . SER A 1 174 ? 4.335 -9.010 11.822 1.00 85.62 174 SER A N 1
ATOM 1354 C CA . SER A 1 174 ? 3.061 -8.373 11.472 1.00 85.62 174 SER A CA 1
ATOM 1355 C C . SER A 1 174 ? 2.385 -7.730 12.690 1.00 85.62 174 SER A C 1
ATOM 1357 O O . SER A 1 174 ? 1.914 -6.596 12.597 1.00 85.62 174 SER A O 1
ATOM 1359 N N . ASP A 1 175 ? 2.447 -8.383 13.854 1.00 86.00 175 ASP A N 1
ATOM 1360 C CA . ASP A 1 175 ? 1.932 -7.835 15.113 1.00 86.00 175 ASP A CA 1
ATOM 1361 C C . ASP A 1 175 ? 2.743 -6.610 15.557 1.00 86.00 175 ASP A C 1
ATOM 1363 O O . ASP A 1 175 ? 2.178 -5.586 15.949 1.00 86.00 175 ASP A O 1
ATOM 1367 N N . HIS A 1 176 ? 4.075 -6.666 15.433 1.00 88.88 176 HIS A N 1
ATOM 1368 C CA . HIS A 1 176 ? 4.925 -5.506 15.703 1.00 88.88 176 HIS A CA 1
ATOM 1369 C C . HIS A 1 176 ? 4.624 -4.339 14.765 1.00 88.88 176 HIS A C 1
ATOM 1371 O O . HIS A 1 176 ? 4.543 -3.203 15.232 1.00 88.88 176 HIS A O 1
ATOM 1377 N N . LEU A 1 177 ? 4.415 -4.606 13.472 1.00 92.62 177 LEU A N 1
ATOM 1378 C CA . LEU A 1 177 ? 4.053 -3.584 12.494 1.00 92.62 177 LEU A CA 1
ATOM 1379 C C . LEU A 1 177 ? 2.742 -2.896 12.893 1.00 92.62 177 LEU A C 1
ATOM 1381 O O . LEU A 1 177 ? 2.678 -1.668 12.942 1.00 92.62 177 LEU A O 1
ATOM 1385 N N . LEU A 1 178 ? 1.717 -3.680 13.243 1.00 92.25 178 LEU A N 1
ATOM 1386 C CA . LEU A 1 178 ? 0.427 -3.164 13.704 1.00 92.25 178 LEU A CA 1
ATOM 1387 C C . LEU A 1 178 ? 0.518 -2.401 15.024 1.00 92.25 178 LEU A C 1
ATOM 1389 O O . LEU A 1 178 ? -0.379 -1.609 15.310 1.00 92.25 178 LEU A O 1
ATOM 1393 N N . ASN A 1 179 ? 1.575 -2.592 15.812 1.00 92.62 179 ASN A N 1
ATOM 1394 C CA . ASN A 1 179 ? 1.777 -1.877 17.066 1.00 92.62 179 ASN A CA 1
ATOM 1395 C C . ASN A 1 179 ? 2.740 -0.683 16.969 1.00 92.62 179 ASN A C 1
ATOM 1397 O O . ASN A 1 179 ? 2.958 -0.012 17.975 1.00 92.62 179 ASN A O 1
ATOM 1401 N N . LEU A 1 180 ? 3.290 -0.370 15.790 1.00 94.06 180 LEU A N 1
ATOM 1402 C CA . LEU A 1 180 ? 4.095 0.842 15.614 1.00 94.06 180 LEU A CA 1
ATOM 1403 C C . LEU A 1 180 ? 3.235 2.096 15.787 1.00 94.06 180 LEU A C 1
ATOM 1405 O O . LEU A 1 180 ? 2.111 2.179 15.276 1.00 94.06 180 LEU A O 1
ATOM 1409 N N . SER A 1 181 ? 3.791 3.117 16.432 1.00 94.69 181 SER A N 1
ATOM 1410 C CA . SER A 1 181 ? 3.163 4.435 16.487 1.00 94.69 181 SER A CA 1
ATOM 1411 C C . SER A 1 181 ? 3.041 5.067 15.091 1.00 94.69 181 SER A C 1
ATOM 1413 O O . SER A 1 181 ? 3.795 4.711 14.180 1.00 94.69 181 SER A O 1
ATOM 1415 N N . PRO A 1 182 ? 2.149 6.058 14.899 1.00 94.00 182 PRO A N 1
ATOM 1416 C CA . PRO A 1 182 ? 2.033 6.796 13.636 1.00 94.00 182 PRO A CA 1
ATOM 1417 C C . PRO A 1 182 ? 3.370 7.351 13.118 1.00 94.00 182 PRO A C 1
ATOM 1419 O O . PRO A 1 182 ? 3.643 7.343 11.919 1.00 94.00 182 PRO A O 1
ATOM 1422 N N . PHE A 1 183 ? 4.238 7.809 14.025 1.00 93.56 183 PHE A N 1
ATOM 1423 C CA . PHE A 1 183 ? 5.555 8.338 13.671 1.00 93.56 183 PHE A CA 1
ATOM 1424 C C . PHE A 1 183 ? 6.517 7.239 13.203 1.00 93.56 183 PHE A C 1
ATOM 1426 O O . PHE A 1 183 ? 7.165 7.394 12.169 1.00 93.56 183 PHE A O 1
ATOM 1433 N N . GLU A 1 184 ? 6.586 6.119 13.923 1.00 93.00 184 GLU A N 1
ATOM 1434 C CA . GLU A 1 184 ? 7.426 4.975 13.549 1.00 93.00 184 GLU A CA 1
ATOM 1435 C C . GLU A 1 184 ? 6.969 4.350 12.230 1.00 93.00 184 GLU A C 1
ATOM 1437 O O . GLU A 1 184 ? 7.799 4.082 11.365 1.00 93.00 184 GLU A O 1
ATOM 1442 N N . MET A 1 185 ? 5.653 4.203 12.042 1.00 94.81 185 MET A N 1
ATOM 1443 C CA . MET A 1 185 ? 5.050 3.715 10.803 1.00 94.81 185 MET A CA 1
ATOM 1444 C C . MET A 1 185 ? 5.440 4.594 9.610 1.00 94.81 185 MET A C 1
ATOM 1446 O O . MET A 1 185 ? 5.904 4.098 8.582 1.00 94.81 185 MET A O 1
ATOM 1450 N N . LYS A 1 186 ? 5.308 5.917 9.762 1.00 94.62 186 LYS A N 1
ATOM 1451 C CA . LYS A 1 186 ? 5.697 6.900 8.745 1.00 94.62 186 LYS A CA 1
ATOM 1452 C C . LYS A 1 186 ? 7.188 6.816 8.409 1.00 94.62 186 LYS A C 1
ATOM 1454 O O . LYS A 1 186 ? 7.548 6.876 7.236 1.00 94.62 186 LYS A O 1
ATOM 1459 N N . ASN A 1 187 ? 8.050 6.676 9.414 1.00 91.44 187 ASN A N 1
ATOM 1460 C CA . ASN A 1 187 ? 9.497 6.582 9.208 1.00 91.44 187 ASN A CA 1
ATOM 1461 C C . ASN A 1 187 ? 9.891 5.273 8.520 1.00 91.44 187 ASN A C 1
ATOM 1463 O O . ASN A 1 187 ? 10.703 5.300 7.600 1.00 91.44 187 ASN A O 1
ATOM 1467 N N . LEU A 1 188 ? 9.285 4.147 8.912 1.00 92.25 188 LEU A N 1
ATOM 1468 C CA . LEU A 1 188 ? 9.488 2.870 8.233 1.00 92.25 188 LEU A CA 1
ATOM 1469 C C . LEU A 1 188 ? 9.037 2.958 6.771 1.00 92.25 188 LEU A C 1
ATOM 1471 O O . LEU A 1 188 ? 9.767 2.536 5.880 1.00 92.25 188 LEU A O 1
ATOM 1475 N N . LEU A 1 189 ? 7.881 3.572 6.500 1.00 94.25 189 LEU A N 1
ATOM 1476 C CA . LEU A 1 189 ? 7.409 3.771 5.131 1.00 94.25 189 LEU A CA 1
ATOM 1477 C C . LEU A 1 189 ? 8.377 4.641 4.321 1.00 94.25 189 LEU A C 1
ATOM 1479 O O . LEU A 1 189 ? 8.721 4.284 3.198 1.00 94.25 189 LEU A O 1
ATOM 1483 N N . HIS A 1 190 ? 8.846 5.761 4.880 1.00 92.75 190 HIS A N 1
ATOM 1484 C CA . HIS A 1 190 ? 9.842 6.614 4.220 1.00 92.75 190 HIS A CA 1
ATOM 1485 C C . HIS A 1 190 ? 11.133 5.850 3.929 1.00 92.75 190 HIS A C 1
ATOM 1487 O O . HIS A 1 190 ? 11.680 5.969 2.837 1.00 92.75 190 HIS A O 1
ATOM 1493 N N . HIS A 1 191 ? 11.581 5.007 4.859 1.00 87.38 191 HIS A N 1
ATOM 1494 C CA . HIS A 1 191 ? 12.746 4.147 4.675 1.00 87.38 191 HIS A CA 1
ATOM 1495 C C . HIS A 1 191 ? 12.570 3.205 3.479 1.00 87.38 191 HIS A C 1
ATOM 1497 O O . HIS A 1 191 ? 13.387 3.236 2.557 1.00 87.38 191 HIS A O 1
ATOM 1503 N N . ILE A 1 192 ? 11.460 2.457 3.430 1.00 89.38 192 ILE A N 1
ATOM 1504 C CA . ILE A 1 192 ? 11.121 1.573 2.301 1.00 89.38 192 ILE A CA 1
ATOM 1505 C C . ILE A 1 192 ? 11.061 2.354 0.982 1.00 89.38 192 ILE A C 1
ATOM 1507 O O . ILE A 1 192 ? 11.652 1.948 -0.020 1.00 89.38 192 ILE A O 1
ATOM 1511 N N . MET A 1 193 ? 10.396 3.510 0.984 1.00 89.12 193 MET A N 1
ATOM 1512 C CA . MET A 1 193 ? 10.228 4.333 -0.212 1.00 89.12 193 MET A CA 1
ATOM 1513 C C . MET A 1 193 ? 11.533 5.002 -0.654 1.00 89.12 193 MET A C 1
ATOM 1515 O O . MET A 1 193 ? 11.777 5.131 -1.847 1.00 89.12 193 MET A O 1
ATOM 1519 N N . SER A 1 194 ? 12.409 5.404 0.258 1.00 85.44 194 SER A N 1
ATOM 1520 C CA . SER A 1 194 ? 13.704 5.988 -0.103 1.00 85.44 194 SER A CA 1
ATOM 1521 C C . SER A 1 194 ? 14.683 4.930 -0.609 1.00 85.44 194 SER A C 1
ATOM 1523 O O . SER A 1 194 ? 15.562 5.228 -1.420 1.00 85.44 194 SER A O 1
ATOM 1525 N N . GLY A 1 195 ? 14.537 3.694 -0.122 1.00 73.75 195 GLY A N 1
ATOM 1526 C CA . GLY A 1 195 ? 15.473 2.600 -0.340 1.00 73.75 195 GLY A CA 1
ATOM 1527 C C . GLY A 1 195 ? 16.911 2.944 0.074 1.00 73.75 195 GLY A C 1
ATOM 1528 O O . GLY A 1 195 ? 17.852 2.332 -0.431 1.00 73.75 195 GLY A O 1
ATOM 1529 N N . LYS A 1 196 ? 17.087 3.942 0.956 1.00 64.69 196 LYS A N 1
ATOM 1530 C CA . LYS A 1 196 ? 18.367 4.232 1.607 1.00 64.69 196 LYS A CA 1
ATOM 1531 C C . LYS A 1 196 ? 18.712 3.070 2.541 1.00 64.69 196 LYS A C 1
ATOM 1533 O O . LYS A 1 196 ? 17.836 2.466 3.153 1.00 64.69 196 LYS A O 1
ATOM 1538 N N . GLU A 1 197 ? 19.987 2.720 2.612 1.00 55.16 197 GLU A N 1
ATOM 1539 C CA . GLU A 1 197 ? 20.447 1.540 3.345 1.00 55.16 197 GLU A CA 1
ATOM 1540 C C . GLU A 1 197 ? 20.391 1.737 4.871 1.00 55.16 197 GLU A C 1
ATOM 1542 O O . GLU A 1 197 ? 20.571 2.844 5.381 1.00 55.16 197 GLU A O 1
ATOM 1547 N N . PHE A 1 198 ? 20.177 0.640 5.611 1.00 49.22 198 PHE A N 1
ATOM 1548 C CA . PHE A 1 198 ? 20.495 0.579 7.040 1.00 49.22 198 PHE A CA 1
ATOM 1549 C C . PHE A 1 198 ? 22.021 0.478 7.132 1.00 49.22 198 PHE A C 1
ATOM 1551 O O . PHE A 1 198 ? 22.575 -0.604 6.966 1.00 49.22 198 PHE A O 1
ATOM 1558 N N . ASN A 1 199 ? 22.718 1.585 7.382 1.00 37.00 199 ASN A N 1
ATOM 1559 C CA . ASN A 1 199 ? 24.117 1.502 7.792 1.00 37.00 199 ASN A CA 1
ATOM 1560 C C . ASN A 1 199 ? 24.161 0.937 9.216 1.00 37.00 199 ASN A C 1
ATOM 1562 O O . ASN A 1 199 ? 24.049 1.686 10.185 1.00 37.00 199 ASN A O 1
ATOM 1566 N N . ILE A 1 200 ? 24.352 -0.378 9.345 1.00 40.22 200 ILE A N 1
ATOM 1567 C CA . ILE A 1 200 ? 24.509 -1.076 10.635 1.00 40.22 200 ILE A CA 1
ATOM 1568 C C . ILE A 1 200 ? 25.753 -0.569 11.412 1.00 40.22 200 ILE A C 1
ATOM 1570 O O . ILE A 1 200 ? 25.868 -0.791 12.611 1.00 40.22 200 ILE A O 1
ATOM 1574 N N . GLY A 1 201 ? 26.638 0.217 10.783 1.00 30.91 201 GLY A N 1
ATOM 1575 C CA . GLY A 1 201 ? 27.804 0.843 11.423 1.00 30.91 201 GLY A CA 1
ATOM 1576 C C . GLY A 1 201 ? 27.652 2.303 11.875 1.00 30.91 201 GLY A C 1
ATOM 1577 O O . GLY A 1 201 ? 28.605 2.856 12.419 1.00 30.91 201 GLY A O 1
ATOM 1578 N N . SER A 1 202 ? 26.511 2.972 11.661 1.00 29.70 202 SER A N 1
ATOM 1579 C CA . SER A 1 202 ? 26.358 4.381 12.059 1.00 29.70 202 SER A CA 1
ATOM 1580 C C . SER A 1 202 ? 25.270 4.539 13.114 1.00 29.70 202 SER A C 1
ATOM 1582 O O . SER A 1 202 ? 24.091 4.716 12.814 1.00 29.70 202 SER A O 1
ATOM 1584 N N . ALA A 1 203 ? 25.699 4.509 14.376 1.00 34.59 203 ALA A N 1
ATOM 1585 C CA . ALA A 1 203 ? 24.914 4.745 15.586 1.00 34.59 203 ALA A CA 1
ATOM 1586 C C . ALA A 1 203 ? 24.356 6.187 15.701 1.00 34.59 203 ALA A C 1
ATOM 1588 O O . ALA A 1 203 ? 24.441 6.817 16.754 1.00 34.59 203 ALA A O 1
ATOM 1589 N N . ARG A 1 204 ? 23.815 6.756 14.614 1.00 33.94 204 ARG A N 1
ATOM 1590 C CA . ARG A 1 204 ? 23.228 8.107 14.580 1.00 33.94 204 ARG A CA 1
ATOM 1591 C C . ARG A 1 204 ? 21.899 8.217 13.830 1.00 33.94 204 ARG A C 1
ATOM 1593 O O . ARG A 1 204 ? 21.360 9.318 13.766 1.00 33.94 204 ARG A O 1
ATOM 1600 N N . SER A 1 205 ? 21.317 7.125 13.330 1.00 41.66 205 SER A N 1
ATOM 1601 C CA . SER A 1 205 ? 19.939 7.148 12.820 1.00 41.66 205 SER A CA 1
ATOM 1602 C C . SER A 1 205 ? 19.098 6.062 13.487 1.00 41.66 205 SER A C 1
ATOM 1604 O O . SER A 1 205 ? 19.070 4.922 13.047 1.00 41.66 205 SER A O 1
ATOM 1606 N N . GLY A 1 206 ? 18.480 6.447 14.608 1.00 36.72 206 GLY A N 1
ATOM 1607 C CA . GLY A 1 206 ? 17.306 5.808 15.204 1.00 36.72 206 GLY A CA 1
ATOM 1608 C C . GLY A 1 206 ? 17.333 4.286 15.298 1.00 36.72 206 GLY A C 1
ATOM 1609 O O . GLY A 1 206 ? 16.584 3.619 14.592 1.00 36.72 206 GLY A O 1
ATOM 1610 N N . THR A 1 207 ? 18.114 3.738 16.230 1.00 38.53 207 THR A N 1
ATOM 1611 C CA . THR A 1 207 ? 17.819 2.414 16.785 1.00 38.53 207 THR A CA 1
ATOM 1612 C C . THR A 1 207 ? 16.359 2.423 17.238 1.00 38.53 207 THR A C 1
ATOM 1614 O O . THR A 1 207 ? 15.996 3.172 18.146 1.00 38.53 207 THR A O 1
ATOM 1617 N N . PHE A 1 208 ? 15.507 1.647 16.569 1.00 40.66 208 PHE A N 1
ATOM 1618 C CA . PHE A 1 208 ? 14.129 1.423 16.987 1.00 40.66 208 PHE A CA 1
ATOM 1619 C C . PHE A 1 208 ? 14.167 0.693 18.336 1.00 40.66 208 PHE A C 1
ATOM 1621 O O . PHE A 1 208 ? 14.316 -0.525 18.391 1.00 40.66 208 PHE A O 1
ATOM 1628 N N . PHE A 1 209 ? 14.088 1.434 19.441 1.00 34.34 209 PHE A N 1
ATOM 1629 C CA . PHE A 1 209 ? 13.879 0.854 20.765 1.00 34.34 209 PHE A CA 1
ATOM 1630 C C . PHE A 1 209 ? 12.424 0.388 20.857 1.00 34.34 209 PHE A C 1
ATOM 1632 O O . PHE A 1 209 ? 11.562 1.095 21.371 1.00 34.34 209 PHE A O 1
ATOM 1639 N N . ILE A 1 210 ? 12.137 -0.798 20.323 1.00 40.28 210 ILE A N 1
ATOM 1640 C CA . ILE A 1 210 ? 10.819 -1.422 20.447 1.00 40.28 210 ILE A CA 1
ATOM 1641 C C . ILE A 1 210 ? 10.794 -2.158 21.787 1.00 40.28 210 ILE A C 1
ATOM 1643 O O . ILE A 1 210 ? 11.355 -3.242 21.935 1.00 40.28 210 ILE A O 1
ATOM 1647 N N . SER A 1 211 ? 10.162 -1.546 22.789 1.00 33.28 211 SER A N 1
ATOM 1648 C CA . SER A 1 211 ? 9.821 -2.230 24.037 1.00 33.28 211 SER A CA 1
ATOM 1649 C C . SER A 1 211 ? 8.680 -3.209 23.760 1.00 33.28 211 SER A C 1
ATOM 1651 O O . SER A 1 211 ? 7.571 -2.806 23.414 1.00 33.28 211 SER A O 1
ATOM 1653 N N . SER A 1 212 ? 8.969 -4.503 23.869 1.00 34.47 212 SER A N 1
ATOM 1654 C CA . SER A 1 212 ? 8.018 -5.585 23.628 1.00 34.47 212 SER A CA 1
ATOM 1655 C C . SER A 1 212 ? 7.425 -6.094 24.944 1.00 34.47 212 SER A C 1
ATOM 1657 O O . SER A 1 212 ? 8.085 -6.802 25.704 1.00 34.47 212 SER A O 1
ATOM 1659 N N . ARG A 1 213 ? 6.137 -5.819 25.150 1.00 33.81 213 ARG A N 1
ATOM 1660 C CA . ARG A 1 213 ? 5.200 -6.747 25.794 1.00 33.81 213 ARG A CA 1
ATOM 1661 C C . ARG A 1 213 ? 4.007 -6.868 24.848 1.00 33.81 213 ARG A C 1
ATOM 1663 O O . ARG A 1 213 ? 3.277 -5.901 24.694 1.00 33.81 213 ARG A O 1
ATOM 1670 N N . SER A 1 214 ? 3.870 -7.996 24.157 1.00 42.19 214 SER A N 1
ATOM 1671 C CA . SER A 1 214 ? 2.689 -8.287 23.338 1.00 42.19 214 SER A CA 1
ATOM 1672 C C . SER A 1 214 ? 2.378 -9.780 23.381 1.00 42.19 214 SER A C 1
ATOM 1674 O O . SER A 1 214 ? 3.257 -10.615 23.150 1.00 42.19 214 SER A O 1
ATOM 1676 N N . SER A 1 215 ? 1.122 -10.089 23.693 1.00 39.59 215 SER A N 1
ATOM 1677 C CA . SER A 1 215 ? 0.470 -11.385 23.522 1.00 39.59 215 SER A CA 1
ATOM 1678 C C . SER A 1 215 ? -0.564 -11.267 22.399 1.00 39.59 215 SER A C 1
ATOM 1680 O O . SER A 1 215 ? -1.252 -10.260 22.276 1.00 39.59 215 SER A O 1
ATOM 1682 N N . LYS A 1 216 ? -0.619 -12.308 21.566 1.00 42.59 216 LYS A N 1
ATOM 1683 C CA . LYS A 1 216 ? -1.310 -12.418 20.270 1.00 42.59 216 LYS A CA 1
ATOM 1684 C C . LYS A 1 216 ? -2.723 -11.806 20.250 1.00 42.59 216 LYS A C 1
ATOM 1686 O O . LYS A 1 216 ? -3.622 -12.368 20.862 1.00 42.59 216 LYS A O 1
ATOM 1691 N N . LEU A 1 217 ? -2.923 -10.756 19.447 1.00 44.31 217 LEU A N 1
ATOM 1692 C CA . LEU A 1 217 ? -4.233 -10.167 19.107 1.00 44.31 217 LEU A CA 1
ATOM 1693 C C . LEU A 1 217 ? -4.437 -10.151 17.596 1.00 44.31 217 LEU A C 1
ATOM 1695 O O . LEU A 1 217 ? -4.486 -9.098 16.968 1.00 44.31 217 LEU A O 1
ATOM 1699 N N . SER A 1 218 ? -4.505 -11.331 16.993 1.00 43.88 218 SER A N 1
ATOM 1700 C CA . SER A 1 218 ? -5.172 -11.513 15.706 1.00 43.88 218 SER A CA 1
ATOM 1701 C C . SER A 1 218 ? -5.242 -13.000 15.380 1.00 43.88 218 SER A C 1
ATOM 1703 O O . SER A 1 218 ? -4.246 -13.725 15.471 1.00 43.88 218 SER A O 1
ATOM 1705 N N . LYS A 1 219 ? -6.403 -13.481 14.928 1.00 46.03 219 LYS A N 1
ATOM 1706 C CA . LYS A 1 219 ? -6.437 -14.716 14.139 1.00 46.03 219 LYS A CA 1
ATOM 1707 C C . LYS A 1 219 ? -5.708 -14.415 12.829 1.00 46.03 219 LYS A C 1
ATOM 1709 O O . LYS A 1 219 ? -6.257 -13.682 12.023 1.00 46.03 219 LYS A O 1
ATOM 1714 N N . LYS A 1 220 ? -4.495 -14.966 12.658 1.00 48.81 220 LYS A N 1
ATOM 1715 C CA . LYS A 1 220 ? -3.655 -14.948 11.437 1.00 48.81 220 LYS A CA 1
ATOM 1716 C C . LYS A 1 220 ? -3.928 -13.740 10.525 1.00 48.81 220 LYS A C 1
ATOM 1718 O O . LYS A 1 220 ? -4.772 -13.833 9.636 1.00 48.81 220 LYS A O 1
ATOM 1723 N N . SER A 1 221 ? -3.181 -12.646 10.704 1.00 57.12 221 SER A N 1
ATOM 1724 C CA . SER A 1 221 ? -3.219 -11.531 9.748 1.00 57.12 221 SER A CA 1
ATOM 1725 C C . SER A 1 221 ? -3.003 -12.064 8.324 1.00 57.12 221 SER A C 1
ATOM 1727 O O . SER A 1 221 ? -2.180 -12.967 8.104 1.00 57.12 221 SER A O 1
ATOM 1729 N N . ALA A 1 222 ? -3.737 -11.528 7.343 1.00 56.28 222 ALA A N 1
ATOM 1730 C CA . ALA A 1 222 ? -3.571 -11.942 5.945 1.00 56.28 222 ALA A CA 1
ATOM 1731 C C . ALA A 1 222 ? -2.114 -11.729 5.479 1.00 56.28 222 ALA A C 1
ATOM 1733 O O . ALA A 1 222 ? -1.581 -12.500 4.680 1.00 56.28 222 ALA A O 1
ATOM 1734 N N . ILE A 1 223 ? -1.443 -10.736 6.077 1.00 57.62 223 ILE A N 1
ATOM 1735 C CA . ILE A 1 223 ? -0.011 -10.455 5.945 1.00 57.62 223 ILE A CA 1
ATOM 1736 C C . ILE A 1 223 ? 0.834 -11.646 6.424 1.00 57.62 223 ILE A C 1
ATOM 1738 O O . ILE A 1 223 ? 1.656 -12.148 5.660 1.00 57.62 223 ILE A O 1
ATOM 1742 N N . GLY A 1 224 ? 0.626 -12.136 7.651 1.00 55.22 224 GLY A N 1
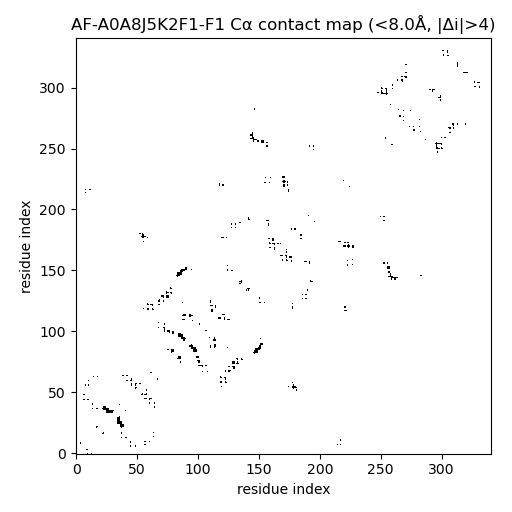ATOM 1743 C CA . GLY A 1 224 ? 1.410 -13.234 8.228 1.00 55.22 224 GLY A CA 1
ATOM 1744 C C . GLY A 1 224 ? 1.277 -14.548 7.450 1.00 55.22 224 GLY A C 1
ATOM 1745 O O . GLY A 1 224 ? 2.264 -15.257 7.258 1.00 55.22 224 GLY A O 1
ATOM 1746 N N . SER A 1 225 ? 0.081 -14.850 6.930 1.00 56.78 225 SER A N 1
ATOM 1747 C CA . SER A 1 225 ? -0.143 -16.052 6.111 1.00 56.78 225 SER A CA 1
ATOM 1748 C C . SER A 1 225 ? 0.561 -15.988 4.750 1.00 56.78 225 SER A C 1
ATOM 1750 O O . SER A 1 225 ? 1.069 -17.005 4.275 1.00 56.78 225 SER A O 1
ATOM 1752 N N . PHE A 1 226 ? 0.599 -14.811 4.119 1.00 52.41 226 PHE A N 1
ATOM 1753 C CA . PHE A 1 226 ? 1.267 -14.625 2.829 1.00 52.41 226 PHE A CA 1
ATOM 1754 C C . PHE A 1 226 ? 2.794 -14.637 2.975 1.00 52.41 226 PHE A C 1
ATOM 1756 O O . PHE A 1 226 ? 3.486 -15.304 2.208 1.00 52.41 226 PHE A O 1
ATOM 1763 N N . LEU A 1 227 ? 3.325 -13.976 4.010 1.00 55.69 227 LEU A N 1
ATOM 1764 C CA . LEU A 1 227 ? 4.760 -13.983 4.303 1.00 55.69 227 LEU A CA 1
ATOM 1765 C C . LEU A 1 227 ? 5.285 -15.394 4.600 1.00 55.69 227 LEU A C 1
ATOM 1767 O O . LEU A 1 227 ? 6.373 -15.743 4.149 1.00 55.69 227 LEU A O 1
ATOM 1771 N N . GLY A 1 228 ? 4.494 -16.230 5.283 1.00 48.75 228 GLY A N 1
ATOM 1772 C CA . GLY A 1 228 ? 4.837 -17.633 5.535 1.00 48.75 228 GLY A CA 1
ATOM 1773 C C . GLY A 1 228 ? 4.969 -18.492 4.269 1.00 48.75 228 GLY A C 1
ATOM 1774 O O . GLY A 1 228 ? 5.659 -19.503 4.303 1.00 48.75 228 GLY A O 1
ATOM 1775 N N . SER A 1 229 ? 4.358 -18.083 3.150 1.00 45.47 229 SER A N 1
ATOM 1776 C CA . SER A 1 229 ? 4.488 -18.776 1.855 1.00 45.47 229 SER A CA 1
ATOM 1777 C C . SER A 1 229 ? 5.678 -18.278 1.026 1.00 45.47 229 SER A C 1
ATOM 1779 O O . SER A 1 229 ? 6.160 -18.996 0.158 1.00 45.47 229 SER A O 1
ATOM 1781 N N . SER A 1 230 ? 6.166 -17.062 1.295 1.00 45.03 230 SER A N 1
ATOM 1782 C CA . SER A 1 230 ? 7.310 -16.461 0.594 1.00 45.03 230 SER A CA 1
ATOM 1783 C C . SER A 1 230 ? 8.662 -16.766 1.253 1.00 45.03 230 SER A C 1
ATOM 1785 O O . SER A 1 230 ? 9.695 -16.442 0.674 1.00 45.03 230 SER A O 1
ATOM 1787 N N . MET A 1 231 ? 8.671 -17.346 2.457 1.00 43.97 231 MET A N 1
ATOM 1788 C CA . MET A 1 231 ? 9.871 -17.514 3.282 1.00 43.97 231 MET A CA 1
ATOM 1789 C C . MET A 1 231 ? 10.103 -18.989 3.630 1.00 43.97 231 MET A C 1
ATOM 1791 O O . MET A 1 231 ? 9.900 -19.421 4.762 1.00 43.97 231 MET A O 1
ATOM 1795 N N . THR A 1 232 ? 10.572 -19.765 2.655 1.00 33.31 232 THR A N 1
ATOM 1796 C CA . THR A 1 232 ? 11.333 -20.998 2.907 1.00 33.31 232 THR A CA 1
ATOM 1797 C C . THR A 1 232 ? 12.799 -20.736 2.577 1.00 33.31 232 THR A C 1
ATOM 1799 O O . THR A 1 232 ? 13.288 -21.171 1.541 1.00 33.31 232 THR A O 1
ATOM 1802 N N . GLU A 1 233 ? 13.506 -20.003 3.437 1.00 40.09 233 GLU A N 1
ATOM 1803 C CA . GLU A 1 233 ? 14.969 -19.897 3.372 1.00 40.09 233 GLU A CA 1
ATOM 1804 C C . GLU A 1 233 ? 15.559 -20.329 4.719 1.00 40.09 233 GLU A C 1
ATOM 1806 O O . GLU A 1 233 ? 15.134 -19.893 5.791 1.00 40.09 233 GLU A O 1
ATOM 1811 N N . GLY A 1 234 ? 16.480 -21.292 4.642 1.00 34.47 234 GLY A N 1
ATOM 1812 C CA . GLY A 1 234 ? 17.144 -21.910 5.778 1.00 34.47 234 GLY A CA 1
ATOM 1813 C C . GLY A 1 234 ? 18.007 -20.927 6.564 1.00 34.47 234 GLY A C 1
ATOM 1814 O O . GLY A 1 234 ? 18.465 -19.910 6.055 1.00 34.47 234 GLY A O 1
ATOM 1815 N N . LYS A 1 235 ? 18.248 -21.273 7.830 1.00 33.78 235 LYS A N 1
ATOM 1816 C CA . LYS A 1 235 ? 19.236 -20.621 8.692 1.00 33.78 235 LYS A CA 1
ATOM 1817 C C . LYS A 1 235 ? 20.613 -20.662 8.015 1.00 33.78 235 LYS A C 1
ATOM 1819 O O . LYS A 1 235 ? 21.261 -21.704 8.051 1.00 33.78 235 LYS A O 1
ATOM 1824 N N . SER A 1 236 ? 21.061 -19.554 7.436 1.00 35.38 236 SER A N 1
ATOM 1825 C CA . SER A 1 236 ? 22.465 -19.347 7.074 1.00 35.38 236 SER A CA 1
ATOM 1826 C C . SER A 1 236 ? 23.098 -18.361 8.049 1.00 35.38 236 SER A C 1
ATOM 1828 O O . SER A 1 236 ? 22.558 -17.284 8.300 1.00 35.38 236 SER A O 1
ATOM 1830 N N . ASP A 1 237 ? 24.212 -18.799 8.622 1.00 34.31 237 ASP A N 1
ATOM 1831 C CA . ASP A 1 237 ? 25.061 -18.097 9.577 1.00 34.31 237 ASP A CA 1
ATOM 1832 C C . ASP A 1 237 ? 25.648 -16.826 8.936 1.00 34.31 237 ASP A C 1
ATOM 1834 O O . ASP A 1 237 ? 26.195 -16.862 7.833 1.00 34.31 237 ASP A O 1
ATOM 1838 N N . ASP A 1 238 ? 25.457 -15.687 9.593 1.00 42.44 238 ASP A N 1
ATOM 1839 C CA . ASP A 1 238 ? 25.571 -14.351 9.004 1.00 42.44 238 ASP A CA 1
ATOM 1840 C C . ASP A 1 238 ? 26.867 -13.702 9.505 1.00 42.44 238 ASP A C 1
ATOM 1842 O O . ASP A 1 238 ? 26.869 -13.014 10.528 1.00 42.44 238 ASP A O 1
ATOM 1846 N N . SER A 1 239 ? 27.998 -13.989 8.845 1.00 42.62 239 SER A N 1
ATOM 1847 C CA . SER A 1 239 ? 29.274 -13.367 9.234 1.00 42.62 239 SER A CA 1
ATOM 1848 C C . SER A 1 239 ? 30.240 -12.983 8.098 1.00 42.62 239 SER A C 1
ATOM 1850 O O . SER A 1 239 ? 31.236 -12.333 8.396 1.00 42.62 239 SER A O 1
ATOM 1852 N N . GLU A 1 240 ? 29.944 -13.256 6.815 1.00 36.12 240 GLU A N 1
ATOM 1853 C CA . GLU A 1 240 ? 30.768 -12.775 5.672 1.00 36.12 240 GLU A CA 1
ATOM 1854 C C . GLU A 1 240 ? 29.970 -12.190 4.470 1.00 36.12 240 GLU A C 1
ATOM 1856 O O . GLU A 1 240 ? 30.550 -11.796 3.459 1.00 36.12 240 GLU A O 1
ATOM 1861 N N . GLY A 1 241 ? 28.638 -12.064 4.562 1.00 43.03 241 GLY A N 1
ATOM 1862 C CA . GLY A 1 241 ? 27.733 -11.807 3.420 1.00 43.03 241 GLY A CA 1
ATOM 1863 C C . GLY A 1 241 ? 27.254 -10.363 3.181 1.00 43.03 241 GLY A C 1
ATOM 1864 O O . GLY A 1 241 ? 26.321 -10.154 2.399 1.00 43.03 241 GLY A O 1
ATOM 1865 N N . ASP A 1 242 ? 27.851 -9.358 3.827 1.00 53.09 242 ASP A N 1
ATOM 1866 C CA . ASP A 1 242 ? 27.224 -8.036 4.005 1.00 53.09 242 ASP A CA 1
ATOM 1867 C C . ASP A 1 242 ? 26.893 -7.304 2.685 1.00 53.09 242 ASP A C 1
ATOM 1869 O O . ASP A 1 242 ? 25.850 -6.668 2.578 1.00 53.09 242 ASP A O 1
ATOM 1873 N N . ARG A 1 243 ? 27.715 -7.437 1.629 1.00 51.31 243 ARG A N 1
ATOM 1874 C CA . ARG A 1 243 ? 27.465 -6.792 0.318 1.00 51.31 243 ARG A CA 1
ATOM 1875 C C . ARG A 1 243 ? 26.471 -7.541 -0.574 1.00 51.31 243 ARG A C 1
ATOM 1877 O O . ARG A 1 243 ? 25.745 -6.908 -1.336 1.00 51.31 243 ARG A O 1
ATOM 1884 N N . TYR A 1 244 ? 26.427 -8.870 -0.505 1.00 52.03 244 TYR A N 1
ATOM 1885 C CA . TYR A 1 244 ? 25.568 -9.681 -1.379 1.00 52.03 244 TYR A CA 1
ATOM 1886 C C . TYR A 1 244 ? 24.098 -9.609 -0.935 1.00 52.03 244 TYR A C 1
ATOM 1888 O O . TYR A 1 244 ? 23.194 -9.439 -1.759 1.00 52.03 244 TYR A O 1
ATOM 1896 N N . GLY A 1 245 ? 23.864 -9.610 0.383 1.00 65.31 245 GLY A N 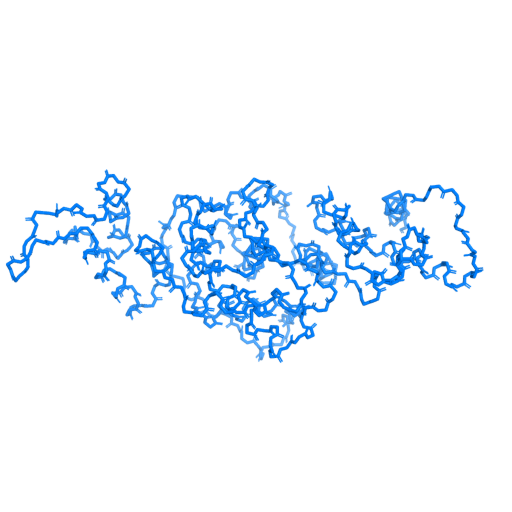1
ATOM 1897 C CA . GLY A 1 245 ? 22.535 -9.409 0.963 1.00 65.31 245 GLY A CA 1
ATOM 1898 C C . GLY A 1 245 ? 21.934 -8.033 0.650 1.00 65.31 245 GLY A C 1
ATOM 1899 O O . GLY A 1 245 ? 20.715 -7.911 0.526 1.00 65.31 245 GLY A O 1
ATOM 1900 N N . GLN A 1 246 ? 22.767 -7.002 0.454 1.00 72.19 246 GLN A N 1
ATOM 1901 C CA . GLN A 1 246 ? 22.321 -5.640 0.129 1.00 72.19 246 GLN A CA 1
ATOM 1902 C C . GLN A 1 246 ? 21.674 -5.547 -1.258 1.00 72.19 246 GLN A C 1
ATOM 1904 O O . GLN A 1 246 ? 20.573 -5.005 -1.379 1.00 72.19 246 GLN A O 1
ATOM 1909 N N . TRP A 1 247 ? 22.299 -6.120 -2.292 1.00 78.81 247 TRP A N 1
ATOM 1910 C CA . TRP A 1 247 ? 21.748 -6.117 -3.654 1.00 78.81 247 TRP A CA 1
ATOM 1911 C C . TRP A 1 247 ? 20.477 -6.951 -3.761 1.00 78.81 247 TRP A C 1
ATOM 1913 O O . TRP A 1 247 ? 19.488 -6.494 -4.334 1.00 78.81 247 TRP A O 1
ATOM 1923 N N . LEU A 1 248 ? 20.472 -8.146 -3.161 1.00 79.12 248 LEU A N 1
ATOM 1924 C CA . LEU A 1 248 ? 19.281 -8.991 -3.122 1.00 79.12 248 LEU A CA 1
ATOM 1925 C C . LEU A 1 248 ? 18.126 -8.268 -2.422 1.00 79.12 248 LEU A C 1
ATOM 1927 O O . LEU A 1 248 ? 17.016 -8.215 -2.947 1.00 79.12 248 LEU A O 1
ATOM 1931 N N . ARG A 1 249 ? 18.398 -7.629 -1.278 1.00 80.31 249 ARG A N 1
ATOM 1932 C CA . ARG A 1 249 ? 17.416 -6.806 -0.566 1.00 80.31 249 ARG A CA 1
ATOM 1933 C C . ARG A 1 249 ? 16.913 -5.651 -1.427 1.00 80.31 249 ARG A C 1
ATOM 1935 O O . ARG A 1 249 ? 15.708 -5.431 -1.487 1.00 80.31 249 ARG A O 1
ATOM 1942 N N . ARG A 1 250 ? 17.797 -4.921 -2.110 1.00 82.88 250 ARG A N 1
ATOM 1943 C CA . ARG A 1 250 ? 17.399 -3.814 -2.989 1.00 82.88 250 ARG A CA 1
ATOM 1944 C C . ARG A 1 250 ? 16.475 -4.297 -4.109 1.00 82.88 250 ARG A C 1
ATOM 1946 O O . ARG A 1 250 ? 15.442 -3.675 -4.337 1.00 82.88 250 ARG A O 1
ATOM 1953 N N . ARG A 1 251 ? 16.792 -5.437 -4.729 1.00 86.94 251 ARG A N 1
ATOM 1954 C CA . ARG A 1 251 ? 15.950 -6.074 -5.752 1.00 86.94 251 ARG A CA 1
ATOM 1955 C C . ARG A 1 251 ? 14.607 -6.550 -5.191 1.00 86.94 251 ARG A C 1
ATOM 1957 O O . ARG A 1 251 ? 13.585 -6.314 -5.826 1.00 86.94 251 ARG A O 1
ATOM 1964 N N . ARG A 1 252 ? 14.578 -7.128 -3.981 1.00 83.06 252 ARG A N 1
ATOM 1965 C CA . ARG A 1 252 ? 13.335 -7.468 -3.251 1.00 83.06 252 ARG A CA 1
ATOM 1966 C C . ARG A 1 252 ? 12.433 -6.242 -3.097 1.00 83.06 252 ARG A C 1
ATOM 1968 O O . ARG A 1 252 ? 11.260 -6.289 -3.459 1.00 83.06 252 ARG A O 1
ATOM 1975 N N . LEU A 1 253 ? 12.996 -5.138 -2.600 1.00 85.75 253 LEU A N 1
ATOM 1976 C CA . LEU A 1 253 ? 12.271 -3.887 -2.371 1.00 85.75 253 LEU A CA 1
ATOM 1977 C C . LEU A 1 253 ? 11.764 -3.280 -3.680 1.00 85.75 253 LEU A C 1
ATOM 1979 O O . LEU A 1 253 ? 10.562 -3.089 -3.845 1.00 85.75 253 LEU A O 1
ATOM 1983 N N . ASP A 1 254 ? 12.658 -3.000 -4.626 1.00 87.81 254 ASP A N 1
ATOM 1984 C CA . ASP A 1 254 ? 12.283 -2.334 -5.873 1.00 87.81 254 ASP A CA 1
ATOM 1985 C C . ASP A 1 254 ? 11.357 -3.222 -6.722 1.00 87.81 254 ASP A C 1
ATOM 1987 O O . ASP A 1 254 ? 10.441 -2.722 -7.374 1.00 87.81 254 ASP A O 1
ATOM 1991 N N . GLY A 1 255 ? 11.527 -4.546 -6.680 1.00 86.81 255 GLY A N 1
ATOM 1992 C CA . GLY A 1 255 ? 10.668 -5.516 -7.358 1.00 86.81 255 GLY A CA 1
ATOM 1993 C C . GLY A 1 255 ? 9.255 -5.584 -6.798 1.00 86.81 255 GLY A C 1
ATOM 1994 O O . GLY A 1 255 ? 8.298 -5.658 -7.568 1.00 86.81 255 GLY A O 1
ATOM 1995 N N . ALA A 1 256 ? 9.108 -5.511 -5.475 1.00 82.94 256 ALA A N 1
ATOM 1996 C CA . ALA A 1 256 ? 7.802 -5.452 -4.825 1.00 82.94 256 ALA A CA 1
ATOM 1997 C C . ALA A 1 256 ? 7.116 -4.088 -5.020 1.00 82.94 256 ALA A C 1
ATOM 1999 O O . ALA A 1 256 ? 5.891 -4.013 -5.110 1.00 82.94 256 ALA A O 1
ATOM 2000 N N . LEU A 1 257 ? 7.905 -3.015 -5.132 1.00 87.12 257 LEU A N 1
ATOM 2001 C CA . LEU A 1 257 ? 7.431 -1.653 -5.387 1.00 87.12 257 LEU A CA 1
ATOM 2002 C C . LEU A 1 257 ? 7.187 -1.341 -6.874 1.00 87.12 257 LEU A C 1
ATOM 2004 O O . LEU A 1 257 ? 6.758 -0.229 -7.176 1.00 87.12 257 LEU A O 1
ATOM 2008 N N . ASN A 1 258 ? 7.481 -2.264 -7.801 1.00 86.88 258 ASN A N 1
ATOM 2009 C CA . ASN A 1 258 ? 7.508 -2.001 -9.250 1.00 86.88 258 ASN A CA 1
ATOM 2010 C C . ASN A 1 258 ? 8.336 -0.758 -9.622 1.00 86.88 258 ASN A C 1
ATOM 2012 O O . ASN A 1 258 ? 8.005 -0.016 -10.548 1.00 86.88 258 ASN A O 1
ATOM 2016 N N . ARG A 1 259 ? 9.414 -0.497 -8.883 1.00 89.06 259 ARG A N 1
ATOM 2017 C CA . ARG A 1 259 ? 10.301 0.626 -9.165 1.00 89.06 259 ARG A CA 1
ATOM 2018 C C . ARG A 1 259 ? 11.287 0.228 -10.250 1.00 89.06 259 ARG A C 1
ATOM 2020 O O . ARG A 1 259 ? 11.998 -0.758 -10.095 1.00 89.06 259 ARG A O 1
ATOM 2027 N N . VAL A 1 260 ? 11.370 1.020 -11.310 1.00 89.44 260 VAL A N 1
ATOM 2028 C CA . VAL A 1 260 ? 12.334 0.803 -12.397 1.00 89.44 260 VAL A CA 1
ATOM 2029 C C . VAL A 1 260 ? 13.389 1.918 -12.441 1.00 89.44 260 VAL A C 1
ATOM 2031 O O . VAL A 1 260 ? 13.184 2.990 -11.859 1.00 89.44 260 VAL A O 1
ATOM 2034 N N . PRO A 1 261 ? 14.544 1.694 -13.094 1.00 87.44 261 PRO A N 1
ATOM 2035 C CA . PRO A 1 261 ? 15.564 2.722 -13.273 1.00 87.44 261 PRO A CA 1
ATOM 2036 C C . PRO A 1 261 ? 15.056 3.955 -14.032 1.00 87.44 261 PRO A C 1
ATOM 2038 O O . PRO A 1 261 ? 14.105 3.897 -14.810 1.00 87.44 261 PRO A O 1
ATOM 2041 N N . ARG A 1 262 ? 15.740 5.089 -13.848 1.00 85.06 262 ARG A N 1
ATOM 2042 C CA . ARG A 1 262 ? 15.422 6.339 -14.560 1.00 85.06 262 ARG A CA 1
ATOM 2043 C C . ARG A 1 262 ? 15.480 6.148 -16.068 1.00 85.06 262 ARG A C 1
ATOM 2045 O O . ARG A 1 262 ? 16.435 5.562 -16.580 1.00 85.06 262 ARG A O 1
ATOM 2052 N N . ASN A 1 263 ? 14.510 6.728 -16.770 1.00 85.56 263 ASN A N 1
ATOM 2053 C CA . ASN A 1 263 ? 14.378 6.616 -18.221 1.00 85.56 263 ASN A CA 1
ATOM 2054 C C . ASN A 1 263 ? 14.156 5.178 -18.720 1.00 85.56 263 ASN A C 1
ATOM 2056 O O . ASN A 1 263 ? 14.339 4.936 -19.912 1.00 85.56 263 ASN A O 1
ATOM 2060 N N . PHE A 1 264 ? 13.744 4.239 -17.860 1.00 89.25 264 PHE A N 1
ATOM 2061 C CA . PHE A 1 264 ? 13.436 2.869 -18.273 1.00 89.25 264 PHE A CA 1
ATOM 2062 C C . PHE A 1 264 ? 12.384 2.846 -19.385 1.00 89.25 264 PHE A C 1
ATOM 2064 O O . PHE A 1 264 ? 12.674 2.387 -20.486 1.00 89.25 264 PHE A O 1
ATOM 2071 N N . TYR A 1 265 ? 11.196 3.418 -19.158 1.00 87.75 265 TYR A N 1
ATOM 2072 C CA . TYR A 1 265 ? 10.128 3.375 -20.162 1.00 87.75 265 TYR A CA 1
ATOM 2073 C C . TYR A 1 265 ? 10.525 4.042 -21.493 1.00 87.75 265 TYR A C 1
ATOM 2075 O O . TYR A 1 265 ? 10.350 3.401 -22.528 1.00 87.75 265 TYR A O 1
ATOM 2083 N N . PRO A 1 266 ? 11.134 5.248 -21.520 1.00 86.12 266 PRO A N 1
ATOM 2084 C CA . PRO A 1 266 ? 11.658 5.830 -22.759 1.00 86.12 266 PRO A CA 1
ATOM 2085 C C . PRO A 1 266 ? 12.721 4.987 -23.477 1.00 86.12 266 PRO A C 1
ATOM 2087 O O . PRO A 1 266 ? 12.830 5.062 -24.698 1.00 86.12 266 PRO A O 1
ATOM 2090 N N . ARG A 1 267 ? 13.534 4.215 -22.749 1.00 86.94 267 ARG A N 1
ATOM 2091 C CA . ARG A 1 267 ? 14.559 3.341 -23.336 1.00 86.94 267 ARG A CA 1
ATOM 2092 C C . ARG A 1 267 ? 13.942 2.093 -23.951 1.00 86.94 267 ARG A C 1
ATOM 2094 O O . ARG A 1 267 ? 14.185 1.812 -25.117 1.00 86.94 267 ARG A O 1
ATOM 2101 N N . ILE A 1 268 ? 13.087 1.396 -23.205 1.00 85.88 268 ILE A N 1
ATOM 2102 C CA . ILE A 1 268 ? 12.391 0.198 -23.700 1.00 85.88 268 ILE A CA 1
ATOM 2103 C C . ILE A 1 268 ? 11.488 0.538 -24.877 1.00 85.88 268 ILE A C 1
ATOM 2105 O O . ILE A 1 268 ? 11.370 -0.229 -25.826 1.00 85.88 268 ILE A O 1
ATOM 2109 N N . TRP A 1 269 ? 10.907 1.730 -24.853 1.00 84.81 269 TRP A N 1
ATOM 2110 C CA . TRP A 1 269 ? 10.182 2.263 -25.983 1.00 84.81 269 TRP A CA 1
ATOM 2111 C C . TRP A 1 269 ? 10.980 2.250 -27.292 1.00 84.81 269 TRP A C 1
ATOM 2113 O O . TRP A 1 269 ? 10.495 1.742 -28.300 1.00 84.81 269 TRP A O 1
ATOM 2123 N N . LYS A 1 270 ? 12.201 2.800 -27.270 1.00 80.00 270 LYS A N 1
ATOM 2124 C CA . LYS A 1 270 ? 13.087 2.859 -28.442 1.00 80.00 270 LYS A CA 1
ATOM 2125 C C . LYS A 1 270 ? 13.519 1.474 -28.917 1.00 80.00 270 LYS A C 1
ATOM 2127 O O . LYS A 1 270 ? 13.761 1.294 -30.101 1.00 80.00 270 LYS A O 1
ATOM 2132 N N . VAL A 1 271 ? 13.607 0.511 -28.000 1.00 78.75 271 VAL A N 1
ATOM 2133 C CA . VAL A 1 271 ? 13.905 -0.887 -28.340 1.00 78.75 271 VAL A CA 1
ATOM 2134 C C . VAL A 1 271 ? 12.732 -1.536 -29.069 1.00 78.75 271 VAL A C 1
ATOM 2136 O O . VAL A 1 271 ? 12.937 -2.329 -29.980 1.00 78.75 271 VAL A O 1
ATOM 2139 N N . LEU A 1 272 ? 11.499 -1.233 -28.657 1.00 74.94 272 LEU A N 1
ATOM 2140 C CA . LEU A 1 272 ? 10.315 -1.916 -29.170 1.00 74.94 272 LEU A CA 1
ATOM 2141 C C . LEU A 1 272 ? 9.679 -1.236 -30.389 1.00 74.94 272 LEU A C 1
ATOM 2143 O O . LEU A 1 272 ? 8.992 -1.934 -31.125 1.00 74.94 272 LEU A O 1
ATOM 2147 N N . GLU A 1 273 ? 9.832 0.084 -30.562 1.00 68.25 273 GLU A N 1
ATOM 2148 C CA . GLU A 1 273 ? 9.243 0.920 -31.637 1.00 68.25 273 GLU A CA 1
ATOM 2149 C C . GLU A 1 273 ? 7.740 0.676 -31.921 1.00 68.25 273 GLU A C 1
ATOM 2151 O O . GLU A 1 273 ? 7.230 0.959 -33.002 1.00 68.25 273 GLU A O 1
ATOM 2156 N N . LYS A 1 274 ? 6.994 0.133 -30.949 1.00 59.84 274 LYS A N 1
ATOM 2157 C CA . LYS A 1 274 ? 5.684 -0.496 -31.198 1.00 59.84 274 LYS A CA 1
ATOM 2158 C C . LYS A 1 274 ? 4.447 0.378 -30.949 1.00 59.84 274 LYS A C 1
ATOM 2160 O O . LYS A 1 274 ? 3.351 -0.094 -31.239 1.00 59.84 274 LYS A O 1
ATOM 2165 N N . MET A 1 275 ? 4.551 1.608 -30.425 1.00 57.19 275 MET A N 1
ATOM 2166 C CA . MET A 1 275 ? 3.377 2.506 -30.263 1.00 57.19 275 MET A CA 1
ATOM 2167 C C . MET A 1 275 ? 3.747 3.997 -30.539 1.00 57.19 275 MET A C 1
ATOM 2169 O O . MET A 1 275 ? 4.738 4.250 -31.217 1.00 57.19 275 MET A O 1
ATOM 2173 N N . THR A 1 276 ? 3.016 4.999 -30.007 1.00 58.75 276 THR A N 1
ATOM 2174 C CA . THR A 1 276 ? 3.434 6.432 -29.929 1.00 58.75 276 THR A CA 1
ATOM 2175 C C . THR A 1 276 ? 4.163 6.834 -28.619 1.00 58.75 276 THR A C 1
ATOM 2177 O O . THR A 1 276 ? 3.711 6.521 -27.517 1.00 58.75 276 THR A O 1
ATOM 2180 N N . ALA A 1 277 ? 5.318 7.514 -28.723 1.00 55.22 277 ALA A N 1
ATOM 2181 C CA . ALA A 1 277 ? 6.223 7.747 -27.590 1.00 55.22 277 ALA A CA 1
ATOM 2182 C C . ALA A 1 277 ? 5.588 8.676 -26.548 1.00 55.22 277 ALA A C 1
ATOM 2184 O O . ALA A 1 277 ? 5.073 9.734 -26.899 1.00 55.22 277 ALA A O 1
ATOM 2185 N N . GLY A 1 278 ? 5.667 8.313 -25.265 1.00 58.69 278 GLY A N 1
ATOM 2186 C CA . GLY A 1 278 ? 5.165 9.143 -24.162 1.00 58.69 278 GLY A CA 1
ATOM 2187 C C . GLY A 1 278 ? 3.732 8.842 -23.712 1.00 58.69 278 GLY A C 1
ATOM 2188 O O . GLY A 1 278 ? 3.255 9.476 -22.772 1.00 58.69 278 GLY A O 1
ATOM 2189 N N . GLU A 1 279 ? 3.053 7.858 -24.309 1.00 69.06 279 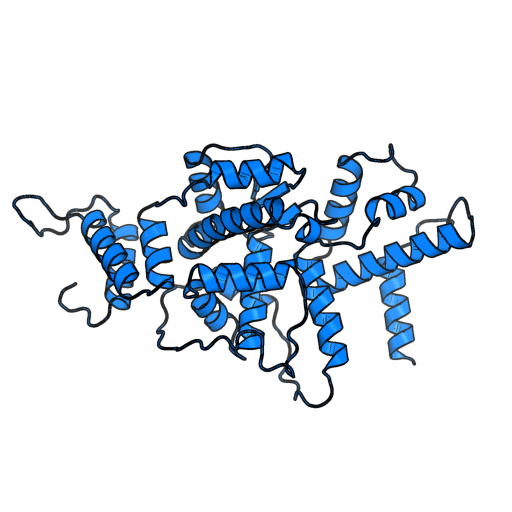GLU A N 1
ATOM 2190 C CA . GLU A 1 279 ? 1.755 7.410 -23.805 1.00 69.06 279 GLU A CA 1
ATOM 2191 C C . GLU A 1 279 ? 1.900 6.569 -22.528 1.00 69.06 279 GLU A C 1
ATOM 2193 O O . GLU A 1 279 ? 2.584 5.543 -22.504 1.00 69.06 279 GLU A O 1
ATOM 2198 N N . LEU A 1 280 ? 1.167 6.951 -21.475 1.00 74.25 280 LEU A N 1
ATOM 2199 C CA . LEU A 1 280 ? 1.060 6.181 -20.227 1.00 74.25 280 LEU A CA 1
ATOM 2200 C C . LEU A 1 280 ? 0.630 4.725 -20.485 1.00 74.25 280 LEU A C 1
ATOM 2202 O O . LEU A 1 280 ? 1.036 3.822 -19.760 1.00 74.25 280 LEU A O 1
ATOM 2206 N N . LYS A 1 281 ? -0.147 4.489 -21.549 1.00 79.31 281 LYS A N 1
ATOM 2207 C CA . LYS A 1 281 ? -0.624 3.165 -21.959 1.00 79.31 281 LYS A CA 1
ATOM 2208 C C . LYS A 1 281 ? 0.518 2.181 -22.217 1.00 79.31 281 LYS A C 1
ATOM 2210 O O . LYS A 1 281 ? 0.438 1.050 -21.753 1.00 79.31 281 LYS A O 1
ATOM 2215 N N . PHE A 1 282 ? 1.588 2.613 -22.886 1.00 84.00 282 PHE A N 1
ATOM 2216 C CA . PHE A 1 282 ? 2.758 1.762 -23.107 1.00 84.00 282 PHE A CA 1
ATOM 2217 C C . PHE A 1 282 ? 3.408 1.359 -21.786 1.00 84.00 282 PHE A C 1
ATOM 2219 O O . PHE A 1 282 ? 3.690 0.188 -21.551 1.00 84.00 282 PHE A O 1
ATOM 2226 N N . ALA A 1 283 ? 3.621 2.337 -20.908 1.00 83.19 283 ALA A N 1
ATOM 2227 C CA . ALA A 1 283 ? 4.301 2.114 -19.645 1.00 83.19 283 ALA A CA 1
ATOM 2228 C C . ALA A 1 283 ? 3.492 1.176 -18.726 1.00 83.19 283 ALA A C 1
ATOM 2230 O O . ALA A 1 283 ? 4.059 0.286 -18.095 1.00 83.19 283 ALA A O 1
ATOM 2231 N N . LEU A 1 284 ? 2.160 1.305 -18.738 1.00 82.25 284 LEU A N 1
ATOM 2232 C CA . LEU A 1 284 ? 1.245 0.385 -18.059 1.00 82.25 284 LEU A CA 1
ATOM 2233 C C . LEU A 1 284 ? 1.259 -1.025 -18.664 1.00 82.25 284 LEU A C 1
ATOM 2235 O O . LEU A 1 284 ? 1.153 -1.994 -17.916 1.00 82.25 284 LEU A O 1
ATOM 2239 N N . GLU A 1 285 ? 1.401 -1.163 -19.983 1.00 83.56 285 GLU A N 1
ATOM 2240 C CA . GLU A 1 285 ? 1.486 -2.472 -20.640 1.00 83.56 285 GLU A CA 1
ATOM 2241 C C . GLU A 1 285 ? 2.790 -3.187 -20.261 1.00 83.56 285 GLU A C 1
ATOM 2243 O O . GLU A 1 285 ? 2.770 -4.345 -19.847 1.00 83.56 285 GLU A O 1
ATOM 2248 N N . VAL A 1 286 ? 3.919 -2.468 -20.293 1.00 86.19 286 VAL A N 1
ATOM 2249 C CA . VAL A 1 286 ? 5.213 -2.989 -19.828 1.00 86.19 286 VAL A CA 1
ATOM 2250 C C . VAL A 1 286 ? 5.134 -3.396 -18.356 1.00 86.19 286 VAL A C 1
ATOM 2252 O O . VAL A 1 286 ? 5.579 -4.487 -18.000 1.00 86.19 286 VAL A O 1
ATOM 2255 N N . GLU A 1 287 ? 4.530 -2.571 -17.496 1.00 86.56 287 GLU A N 1
ATOM 2256 C CA . GLU A 1 287 ? 4.333 -2.931 -16.088 1.00 86.56 287 GLU A CA 1
ATOM 2257 C C . GLU A 1 287 ? 3.438 -4.172 -15.940 1.00 86.56 287 GLU A C 1
ATOM 2259 O O . GLU A 1 287 ? 3.715 -5.040 -15.114 1.00 86.56 287 GLU A O 1
ATOM 2264 N N . THR A 1 288 ? 2.384 -4.295 -16.750 1.00 85.19 288 THR A N 1
ATOM 2265 C CA . THR A 1 288 ? 1.491 -5.464 -16.752 1.00 85.19 288 THR A CA 1
ATOM 2266 C C . THR A 1 288 ? 2.258 -6.741 -17.087 1.00 85.19 288 THR A C 1
ATOM 2268 O O . THR A 1 288 ? 2.127 -7.731 -16.367 1.00 85.19 288 THR A O 1
ATOM 2271 N N . VAL A 1 289 ? 3.131 -6.700 -18.097 1.00 86.44 289 VAL A N 1
ATOM 2272 C CA . VAL A 1 289 ? 4.013 -7.822 -18.446 1.00 86.44 289 VAL A CA 1
ATOM 2273 C C . VAL A 1 289 ? 4.986 -8.133 -17.307 1.00 86.44 289 VAL A C 1
ATOM 2275 O O . VAL A 1 289 ? 5.110 -9.291 -16.916 1.00 86.44 289 VAL A O 1
ATOM 2278 N N . LEU A 1 290 ? 5.630 -7.131 -16.703 1.00 87.12 290 LEU A N 1
ATOM 2279 C CA . LEU A 1 290 ? 6.542 -7.342 -15.567 1.00 87.12 290 LEU A CA 1
ATOM 2280 C C . LEU A 1 290 ? 5.827 -7.917 -14.333 1.00 87.12 290 LEU A C 1
ATOM 2282 O O . LEU A 1 290 ? 6.404 -8.709 -13.589 1.00 87.12 290 LEU A O 1
ATOM 2286 N N . ASN A 1 291 ? 4.558 -7.564 -14.127 1.00 84.25 291 ASN A N 1
ATOM 2287 C CA . ASN A 1 291 ? 3.729 -8.088 -13.043 1.00 84.25 291 ASN A CA 1
ATOM 2288 C C . ASN A 1 291 ? 3.355 -9.569 -13.217 1.00 84.25 291 ASN A C 1
ATOM 2290 O O . ASN A 1 291 ? 2.945 -10.185 -12.234 1.00 84.25 291 ASN A O 1
ATOM 2294 N N . THR A 1 292 ? 3.529 -10.155 -14.410 1.00 85.81 292 THR A N 1
ATOM 2295 C CA . THR A 1 292 ? 3.389 -11.613 -14.603 1.00 85.81 292 THR A CA 1
ATOM 2296 C C . THR A 1 292 ? 4.483 -12.402 -13.885 1.00 85.81 292 THR A C 1
ATOM 2298 O O . THR A 1 292 ? 4.290 -13.576 -13.583 1.00 85.81 292 THR A O 1
ATOM 2301 N N . ILE A 1 293 ? 5.609 -11.754 -13.568 1.00 86.50 293 ILE A N 1
ATOM 2302 C CA . ILE A 1 293 ? 6.711 -12.346 -12.818 1.00 86.50 293 ILE A CA 1
ATOM 2303 C C . ILE A 1 293 ? 6.379 -12.271 -11.321 1.00 86.50 293 ILE A C 1
ATOM 2305 O O . ILE A 1 293 ? 6.319 -11.159 -10.785 1.00 86.50 293 ILE A O 1
ATOM 2309 N N . PRO A 1 294 ? 6.173 -13.401 -10.620 1.00 77.69 294 PRO A N 1
ATOM 2310 C CA . PRO A 1 294 ? 5.715 -13.373 -9.235 1.00 77.69 294 PRO A CA 1
ATOM 2311 C C . PRO A 1 294 ? 6.831 -13.017 -8.246 1.00 77.69 294 PRO A C 1
ATOM 2313 O O . PRO A 1 294 ? 6.565 -12.308 -7.277 1.00 77.69 294 PRO A O 1
ATOM 2316 N N . GLN A 1 295 ? 8.071 -13.458 -8.486 1.00 82.81 295 GLN A N 1
ATOM 2317 C CA . GLN A 1 295 ? 9.196 -13.175 -7.591 1.00 82.81 295 GLN A CA 1
ATOM 2318 C C . GLN A 1 295 ? 9.736 -11.750 -7.821 1.00 82.81 295 GLN A C 1
ATOM 2320 O O . GLN A 1 295 ? 10.155 -11.432 -8.941 1.00 82.81 295 GLN A O 1
ATOM 2325 N N . PRO A 1 296 ? 9.761 -10.877 -6.796 1.00 85.69 296 PRO A N 1
ATOM 2326 C CA . PRO A 1 296 ? 10.180 -9.484 -6.954 1.00 85.69 296 PRO A CA 1
ATOM 2327 C C . PRO A 1 296 ? 11.650 -9.341 -7.382 1.00 85.69 296 PRO A C 1
ATOM 2329 O O . PRO A 1 296 ? 11.980 -8.475 -8.189 1.00 85.69 296 PRO A O 1
ATOM 2332 N N . GLU A 1 297 ? 12.535 -10.205 -6.898 1.00 86.56 297 GLU A N 1
ATOM 2333 C CA . GLU A 1 297 ? 13.968 -10.178 -7.204 1.00 86.56 297 GLU A CA 1
ATOM 2334 C C . GLU A 1 297 ? 14.232 -10.544 -8.657 1.00 86.56 297 GLU A C 1
ATOM 2336 O O . GLU A 1 297 ? 15.002 -9.870 -9.340 1.00 86.56 297 GLU A O 1
ATOM 2341 N N . TYR A 1 298 ? 13.552 -11.587 -9.139 1.00 89.12 298 TYR A N 1
ATOM 2342 C CA . TYR A 1 298 ? 13.643 -12.009 -10.530 1.00 89.12 298 TYR A CA 1
ATOM 2343 C C . TYR A 1 298 ? 13.032 -10.962 -11.468 1.00 89.12 298 TYR A C 1
ATOM 2345 O O . TYR A 1 298 ? 13.619 -10.647 -12.502 1.00 89.12 298 TYR A O 1
ATOM 2353 N N . ARG A 1 299 ? 11.919 -10.327 -11.070 1.00 91.12 299 ARG A N 1
ATOM 2354 C CA . ARG A 1 299 ? 11.350 -9.183 -11.799 1.00 91.12 299 ARG A CA 1
ATOM 2355 C C . ARG A 1 299 ? 12.382 -8.067 -11.980 1.00 91.12 299 ARG A C 1
ATOM 2357 O O . ARG A 1 299 ? 12.494 -7.529 -13.078 1.00 91.12 299 ARG A O 1
ATOM 2364 N N . GLN A 1 300 ? 13.157 -7.743 -10.942 1.00 91.62 300 GLN A N 1
ATOM 2365 C CA . GLN A 1 300 ? 14.213 -6.730 -11.050 1.00 91.62 300 GLN A CA 1
ATOM 2366 C C . GLN A 1 300 ? 15.378 -7.161 -11.937 1.00 91.62 300 GLN A C 1
ATOM 2368 O O . GLN A 1 300 ? 15.852 -6.350 -12.726 1.00 91.62 300 GLN A O 1
ATOM 2373 N N . LEU A 1 301 ? 15.795 -8.428 -11.895 1.00 91.50 301 LEU A N 1
ATOM 2374 C CA . LEU A 1 301 ? 16.809 -8.931 -12.829 1.00 91.50 301 LEU A CA 1
ATOM 2375 C C . LEU A 1 301 ? 16.368 -8.778 -14.291 1.00 91.50 301 LEU A C 1
ATOM 2377 O O . LEU A 1 301 ? 17.167 -8.377 -15.135 1.00 91.50 301 LEU A O 1
ATOM 2381 N N . VAL A 1 302 ? 15.090 -9.024 -14.590 1.00 91.94 302 VAL A N 1
ATOM 2382 C CA . VAL A 1 302 ? 14.535 -8.802 -15.934 1.00 91.94 302 VAL A CA 1
ATOM 2383 C C . VAL A 1 302 ? 14.537 -7.314 -16.302 1.00 91.94 302 VAL A C 1
ATOM 2385 O O . VAL A 1 302 ? 14.909 -6.967 -17.421 1.00 91.94 302 VAL A O 1
ATOM 2388 N N . VAL A 1 303 ? 14.184 -6.417 -15.376 1.00 92.00 303 VAL A N 1
ATOM 2389 C CA . VAL A 1 303 ? 14.268 -4.958 -15.588 1.00 92.00 303 VAL A CA 1
ATOM 2390 C C . VAL A 1 303 ? 15.707 -4.517 -15.884 1.00 92.00 303 VAL A C 1
ATOM 2392 O O . VAL A 1 303 ? 15.934 -3.746 -16.817 1.00 92.00 303 VAL A O 1
ATOM 2395 N N . GLU A 1 304 ? 16.685 -5.022 -15.131 1.00 91.50 304 GLU A N 1
ATOM 2396 C CA . GLU A 1 304 ? 18.111 -4.756 -15.346 1.00 91.50 304 GLU A CA 1
ATOM 2397 C C . GLU A 1 304 ? 18.583 -5.283 -16.713 1.00 91.50 304 GLU A C 1
ATOM 2399 O O . GLU A 1 304 ? 19.238 -4.553 -17.457 1.00 91.50 304 GLU A O 1
ATOM 2404 N N . ALA A 1 305 ? 18.191 -6.502 -17.098 1.00 91.06 305 ALA A N 1
ATOM 2405 C CA . ALA A 1 305 ? 18.519 -7.077 -18.404 1.00 91.06 305 ALA A CA 1
ATOM 2406 C C . ALA A 1 305 ? 17.932 -6.255 -19.565 1.00 91.06 305 ALA A C 1
ATOM 2408 O O . ALA A 1 305 ? 18.628 -5.959 -20.537 1.00 91.06 305 ALA A O 1
ATOM 2409 N N . LEU A 1 306 ? 16.677 -5.815 -19.442 1.00 90.50 306 LEU A N 1
ATOM 2410 C CA . LEU A 1 306 ? 16.028 -4.928 -20.412 1.00 90.50 306 LEU A CA 1
ATOM 2411 C C . LEU A 1 306 ? 16.751 -3.574 -20.532 1.00 90.50 306 LEU A C 1
ATOM 2413 O O . LEU A 1 306 ? 16.900 -3.040 -21.633 1.00 90.50 306 LEU A O 1
ATOM 2417 N N . MET A 1 307 ? 17.256 -3.031 -19.421 1.00 90.31 307 MET A N 1
ATOM 2418 C CA . MET A 1 307 ? 18.085 -1.823 -19.446 1.00 90.31 307 MET A CA 1
ATOM 2419 C C . MET A 1 307 ? 19.404 -2.047 -20.183 1.00 90.31 307 MET A C 1
ATOM 2421 O O . MET A 1 307 ? 19.783 -1.206 -21.000 1.00 90.31 307 MET A O 1
ATOM 2425 N N . VAL A 1 308 ? 20.084 -3.169 -19.944 1.00 89.38 308 VAL A N 1
ATOM 2426 C CA . VAL A 1 308 ? 21.323 -3.516 -20.657 1.00 89.38 308 VAL A CA 1
ATOM 2427 C C . VAL A 1 308 ? 21.065 -3.650 -22.156 1.00 89.38 308 VAL A C 1
ATOM 2429 O O . VAL A 1 308 ? 21.796 -3.057 -22.944 1.00 89.38 308 VAL A O 1
ATOM 2432 N N . LEU A 1 309 ? 19.987 -4.326 -22.561 1.00 87.31 309 LEU A N 1
ATOM 2433 C CA . LEU A 1 309 ? 19.589 -4.412 -23.970 1.00 87.31 309 LEU A CA 1
ATOM 2434 C C . LEU A 1 309 ? 19.395 -3.031 -24.605 1.00 87.31 309 LEU A C 1
ATOM 2436 O O . LEU A 1 309 ? 19.878 -2.787 -25.711 1.00 87.31 309 LEU A O 1
ATOM 2440 N N . SER A 1 310 ? 18.755 -2.103 -23.888 1.00 85.69 310 SER A N 1
ATOM 2441 C CA . SER A 1 310 ? 18.592 -0.733 -24.382 1.00 85.69 310 SER A CA 1
ATOM 2442 C C . SER A 1 310 ? 19.925 -0.003 -24.573 1.00 85.69 310 SER A C 1
ATOM 2444 O O . SER A 1 310 ? 20.084 0.760 -25.521 1.00 85.69 310 SER A O 1
ATOM 2446 N N . LEU A 1 311 ? 20.909 -0.260 -23.703 1.00 86.38 311 LEU A N 1
ATOM 2447 C CA . LEU A 1 311 ? 22.248 0.318 -23.818 1.00 86.38 311 LEU A CA 1
ATOM 2448 C C . LEU A 1 311 ? 23.017 -0.272 -25.004 1.00 86.38 311 LEU A C 1
ATOM 2450 O O . LEU A 1 311 ? 23.715 0.464 -25.696 1.00 86.38 311 LEU A O 1
ATOM 2454 N N . VAL A 1 312 ? 22.871 -1.575 -25.262 1.00 84.94 312 VAL A N 1
ATOM 2455 C CA . VAL A 1 312 ? 23.479 -2.251 -26.419 1.00 84.94 312 VAL A CA 1
ATOM 2456 C C . VAL A 1 312 ? 22.941 -1.663 -27.724 1.00 84.94 312 VAL A C 1
ATOM 2458 O O . VAL A 1 312 ? 23.733 -1.315 -28.599 1.00 84.94 312 VAL A O 1
ATOM 2461 N N . GLN A 1 313 ? 21.624 -1.472 -27.844 1.00 82.06 313 GLN A N 1
ATOM 2462 C CA . GLN A 1 313 ? 21.023 -0.829 -29.019 1.00 82.06 313 GLN A CA 1
ATOM 2463 C C . GLN A 1 313 ? 21.544 0.609 -29.205 1.00 82.06 313 GLN A C 1
ATOM 2465 O O . GLN A 1 313 ? 21.962 0.981 -30.303 1.00 82.06 313 GLN A O 1
ATOM 2470 N N . GLU A 1 314 ? 21.584 1.408 -28.128 1.00 82.50 314 GLU A N 1
ATOM 2471 C CA . GLU A 1 314 ? 22.103 2.785 -28.161 1.00 82.50 314 GLU A CA 1
ATOM 2472 C C . GLU A 1 314 ? 23.586 2.844 -28.565 1.00 82.50 314 GLU A C 1
ATOM 2474 O O . GLU A 1 314 ? 23.983 3.732 -29.324 1.00 82.50 314 GLU A O 1
ATOM 2479 N N . TYR A 1 315 ? 24.404 1.904 -28.082 1.00 83.62 315 TYR A N 1
ATOM 2480 C CA . TYR A 1 315 ? 25.838 1.856 -28.368 1.00 83.62 315 TYR A CA 1
ATOM 2481 C C . TYR A 1 315 ? 26.135 1.392 -29.798 1.00 83.62 315 TYR A C 1
ATOM 2483 O O . TYR A 1 315 ? 26.932 2.017 -30.500 1.00 83.62 315 TYR A O 1
ATOM 2491 N N . HIS A 1 316 ? 25.483 0.319 -30.251 1.00 76.25 316 HIS A N 1
ATOM 2492 C CA . HIS A 1 316 ? 25.728 -0.259 -31.572 1.00 76.25 316 HIS A CA 1
ATOM 2493 C C . HIS A 1 316 ? 25.010 0.477 -32.711 1.00 76.25 316 HIS A C 1
ATOM 2495 O O . HIS A 1 316 ? 25.287 0.173 -33.870 1.00 76.25 316 HIS A O 1
ATOM 2501 N N . LYS A 1 317 ? 24.124 1.444 -32.408 1.00 69.50 317 LYS A N 1
ATOM 2502 C CA . LYS A 1 317 ? 23.278 2.156 -33.390 1.00 69.50 317 LYS A CA 1
ATOM 2503 C C . LYS A 1 317 ? 22.592 1.193 -34.365 1.00 69.50 317 LYS A C 1
ATOM 2505 O O . LYS A 1 317 ? 22.535 1.445 -35.565 1.00 69.50 317 LYS A O 1
ATOM 2510 N N . THR A 1 318 ? 22.150 0.053 -33.853 1.00 66.69 318 THR A N 1
ATOM 2511 C CA . THR A 1 318 ? 21.446 -0.948 -34.646 1.00 66.69 318 THR A CA 1
ATOM 2512 C C . THR A 1 318 ? 19.960 -0.622 -34.635 1.00 66.69 318 THR A C 1
ATOM 2514 O O . THR A 1 318 ? 19.365 -0.449 -33.572 1.00 66.69 318 THR A O 1
ATOM 2517 N N . ASP A 1 319 ? 19.363 -0.538 -35.825 1.00 64.06 319 ASP A N 1
ATOM 2518 C CA . ASP A 1 319 ? 17.928 -0.261 -35.975 1.00 64.06 319 ASP A CA 1
ATOM 2519 C C . ASP A 1 319 ? 17.069 -1.428 -35.451 1.00 64.06 319 ASP A C 1
ATOM 2521 O O . ASP A 1 319 ? 15.921 -1.243 -35.066 1.00 64.06 319 ASP A O 1
ATOM 2525 N N . SER A 1 320 ? 17.629 -2.642 -35.380 1.00 65.69 320 SER A N 1
ATOM 2526 C CA . SER A 1 320 ? 16.982 -3.796 -34.752 1.00 65.69 320 SER A CA 1
ATOM 2527 C C . SER A 1 320 ? 18.004 -4.751 -34.133 1.00 65.69 320 SER A C 1
ATOM 2529 O O . SER A 1 320 ? 19.113 -4.919 -34.643 1.00 65.69 320 SER A O 1
ATOM 2531 N N . LEU A 1 321 ? 17.611 -5.404 -33.036 1.00 67.50 321 LEU A N 1
ATOM 2532 C CA . LEU A 1 321 ? 18.388 -6.463 -32.375 1.00 67.50 321 LEU A CA 1
ATOM 2533 C C . LEU A 1 321 ? 18.181 -7.847 -33.029 1.00 67.50 321 LEU A C 1
ATOM 2535 O O . LEU A 1 321 ? 18.632 -8.855 -32.489 1.00 67.50 321 LEU A O 1
ATOM 2539 N N . GLY A 1 322 ? 17.525 -7.900 -34.194 1.00 71.62 322 GLY A N 1
ATOM 2540 C CA . GLY A 1 322 ? 17.153 -9.134 -34.883 1.00 71.62 322 GLY A CA 1
ATOM 2541 C C . GLY A 1 322 ? 15.767 -9.649 -34.484 1.00 71.62 322 GLY A C 1
ATOM 2542 O O . GLY A 1 322 ? 14.830 -8.865 -34.331 1.00 71.62 322 GLY A O 1
ATOM 2543 N N . ASP A 1 323 ? 15.646 -10.973 -34.375 1.00 71.44 323 ASP A N 1
ATOM 2544 C CA . ASP A 1 323 ? 14.411 -11.698 -34.046 1.00 71.44 323 ASP A CA 1
ATOM 2545 C C . ASP A 1 323 ? 14.005 -11.546 -32.560 1.00 71.44 323 ASP A C 1
ATOM 2547 O O . ASP A 1 323 ? 14.519 -10.703 -31.827 1.00 71.44 323 ASP A O 1
ATOM 2551 N N . ILE A 1 324 ? 13.038 -12.343 -32.094 1.00 76.44 324 ILE A N 1
ATOM 2552 C CA . ILE A 1 324 ? 12.540 -12.313 -30.711 1.00 76.44 324 ILE A CA 1
ATOM 2553 C C . ILE A 1 324 ? 13.686 -12.531 -29.706 1.00 76.44 324 ILE A C 1
ATOM 2555 O O . ILE A 1 324 ? 14.243 -13.623 -29.607 1.00 76.44 324 ILE A O 1
ATOM 2559 N N . VAL A 1 325 ? 13.980 -11.504 -28.902 1.00 78.69 325 VAL A N 1
ATOM 2560 C CA . VAL A 1 325 ? 14.932 -11.577 -27.784 1.00 78.69 325 VAL A CA 1
ATOM 2561 C C . VAL A 1 325 ? 14.177 -11.807 -26.474 1.00 78.69 325 VAL A C 1
ATOM 2563 O O . VAL A 1 325 ? 13.404 -10.956 -26.030 1.00 78.69 325 VAL A O 1
ATOM 2566 N N . SER A 1 326 ? 14.418 -12.948 -25.827 1.00 83.75 326 SER A N 1
ATOM 2567 C CA . SER A 1 326 ? 13.870 -13.252 -24.501 1.00 83.75 326 SER A CA 1
ATOM 2568 C C . SER A 1 326 ? 14.751 -12.650 -23.405 1.00 83.75 326 SER A C 1
ATOM 2570 O O . SER A 1 326 ? 15.874 -13.095 -23.167 1.00 83.75 326 SER A O 1
ATOM 2572 N N . ALA A 1 327 ? 14.231 -11.647 -22.692 1.00 84.25 327 ALA A N 1
ATOM 2573 C CA . ALA A 1 327 ? 14.921 -11.073 -21.534 1.00 84.25 327 ALA A CA 1
ATOM 2574 C C . ALA A 1 327 ? 15.116 -12.098 -20.401 1.00 84.25 327 ALA A C 1
ATOM 2576 O O . ALA A 1 327 ? 16.105 -12.029 -19.676 1.00 84.25 327 ALA A O 1
ATOM 2577 N N . GLN A 1 328 ? 14.202 -13.064 -20.266 1.00 85.38 328 GLN A N 1
ATOM 2578 C CA . GLN A 1 328 ? 14.320 -14.140 -19.281 1.00 85.38 328 GLN A CA 1
ATOM 2579 C C . GLN A 1 328 ? 15.486 -15.074 -19.617 1.00 85.38 328 GLN A C 1
ATOM 2581 O O . GLN A 1 328 ? 16.274 -15.402 -18.730 1.00 85.38 328 GLN A O 1
ATOM 2586 N N . ASP A 1 329 ? 15.656 -15.430 -20.893 1.00 87.06 329 ASP A N 1
ATOM 2587 C CA . ASP A 1 329 ? 16.749 -16.306 -21.332 1.00 87.06 329 ASP A CA 1
ATOM 2588 C C . ASP A 1 329 ? 18.106 -15.640 -21.103 1.00 87.06 329 ASP A C 1
ATOM 2590 O O . ASP A 1 329 ? 19.040 -16.296 -20.652 1.00 87.06 329 ASP A O 1
ATOM 2594 N N . ILE A 1 330 ? 18.201 -14.321 -21.318 1.00 87.19 330 ILE A N 1
ATOM 2595 C CA . ILE A 1 330 ? 19.408 -13.545 -20.996 1.00 87.19 330 ILE A CA 1
ATOM 2596 C C . ILE A 1 330 ? 19.752 -13.674 -19.513 1.00 87.19 330 ILE A C 1
ATOM 2598 O O . ILE A 1 330 ? 20.903 -13.947 -19.180 1.00 87.19 330 ILE A O 1
ATOM 2602 N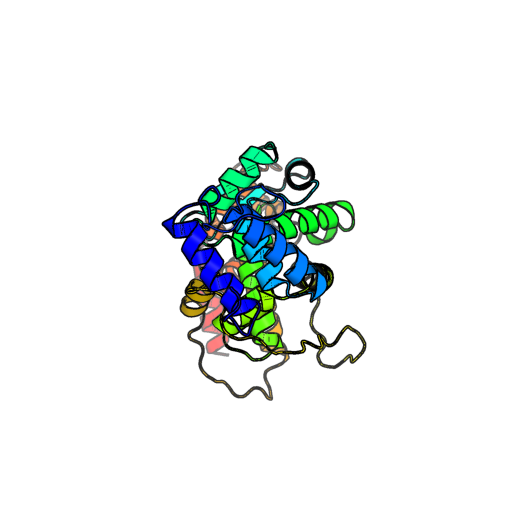 N . VAL A 1 331 ? 18.769 -13.510 -18.621 1.00 89.31 331 VAL A N 1
ATOM 2603 C CA . VAL A 1 331 ? 18.988 -13.650 -17.174 1.00 89.31 331 VAL A CA 1
ATOM 2604 C C . VAL A 1 331 ? 19.428 -15.076 -16.825 1.00 89.31 331 VAL A C 1
ATOM 2606 O O . VAL A 1 331 ? 20.363 -15.246 -16.045 1.00 89.31 331 VAL A O 1
ATOM 2609 N N . HIS A 1 332 ? 18.812 -16.102 -17.419 1.00 88.75 332 HIS A N 1
ATOM 2610 C CA . HIS A 1 332 ? 19.181 -17.500 -17.172 1.00 88.75 332 HIS A CA 1
ATOM 2611 C C . HIS A 1 332 ? 20.589 -17.840 -17.666 1.00 88.75 332 HIS A C 1
ATOM 2613 O O . HIS A 1 332 ? 21.362 -18.455 -16.933 1.00 88.75 332 HIS A O 1
ATOM 2619 N N . VAL A 1 333 ? 20.945 -17.418 -18.880 1.00 88.31 333 VAL A N 1
ATOM 2620 C CA . VAL A 1 333 ? 22.283 -17.628 -19.445 1.00 88.31 333 VAL A CA 1
ATOM 2621 C C . VAL A 1 333 ? 23.331 -16.880 -18.626 1.00 88.31 333 VAL A C 1
ATOM 2623 O O . VAL A 1 333 ? 24.342 -17.474 -18.263 1.00 88.31 333 VAL A O 1
ATOM 2626 N N . ALA A 1 334 ? 23.076 -15.619 -18.265 1.00 87.81 334 ALA A N 1
ATOM 2627 C CA . ALA A 1 334 ? 23.979 -14.840 -17.420 1.00 87.81 334 ALA A CA 1
ATOM 2628 C C . ALA A 1 334 ? 24.193 -15.498 -16.049 1.00 87.81 334 ALA A C 1
ATOM 2630 O O . ALA A 1 334 ? 25.322 -15.567 -15.573 1.00 87.81 334 ALA A O 1
ATOM 2631 N N . ASN A 1 335 ? 23.131 -16.034 -15.439 1.00 87.56 335 ASN A N 1
ATOM 2632 C CA . ASN A 1 335 ? 23.235 -16.767 -14.182 1.00 87.56 335 ASN A CA 1
ATOM 2633 C C . ASN A 1 335 ? 24.059 -18.056 -14.329 1.00 87.56 335 ASN A C 1
ATOM 2635 O O . ASN A 1 335 ? 24.883 -18.348 -13.471 1.00 87.56 335 ASN A O 1
ATOM 2639 N N . ASN A 1 336 ? 23.877 -18.809 -15.418 1.00 88.88 336 ASN A N 1
ATOM 2640 C CA . ASN A 1 336 ? 24.672 -20.013 -15.672 1.00 88.88 336 ASN A CA 1
ATOM 2641 C C . ASN A 1 336 ? 26.160 -19.687 -15.839 1.00 88.88 336 ASN A C 1
ATOM 2643 O O . ASN A 1 336 ? 26.983 -20.382 -15.259 1.00 88.88 336 ASN A O 1
ATOM 2647 N N . ILE A 1 337 ? 26.490 -18.621 -16.577 1.00 89.19 337 ILE A N 1
ATOM 2648 C CA . ILE A 1 337 ? 27.874 -18.153 -16.742 1.00 89.19 337 ILE A CA 1
ATOM 2649 C C . ILE A 1 337 ? 28.462 -17.747 -15.385 1.00 89.19 337 ILE A C 1
ATOM 2651 O O . ILE A 1 337 ? 29.557 -18.174 -15.039 1.00 89.19 337 ILE A O 1
ATOM 2655 N N . PHE A 1 338 ? 27.708 -16.991 -14.584 1.00 84.75 338 PHE A N 1
ATOM 2656 C CA . PHE A 1 338 ? 28.145 -16.566 -13.254 1.00 84.75 338 PHE A CA 1
ATOM 2657 C C . PHE A 1 338 ? 28.402 -17.738 -12.294 1.00 84.75 338 PHE A C 1
ATOM 2659 O O . PHE A 1 338 ? 29.280 -17.646 -11.451 1.00 84.75 338 PHE A O 1
ATOM 2666 N N . LEU A 1 339 ? 27.645 -18.836 -12.402 1.00 82.50 339 LEU A N 1
ATOM 2667 C CA . LEU A 1 339 ? 27.860 -20.038 -11.585 1.00 82.50 339 LEU A CA 1
ATOM 2668 C C . LEU A 1 339 ? 29.061 -20.878 -12.041 1.00 82.50 339 LEU A C 1
ATOM 2670 O O . LEU A 1 339 ? 29.503 -21.750 -11.292 1.00 82.50 339 LEU A O 1
ATOM 2674 N N . THR A 1 340 ? 29.532 -20.679 -13.274 1.00 85.12 340 THR A N 1
ATOM 2675 C CA . THR A 1 340 ? 30.702 -21.380 -13.824 1.00 85.12 340 THR A CA 1
ATOM 2676 C C . THR A 1 340 ? 32.020 -20.626 -13.643 1.00 85.12 340 THR A C 1
ATOM 2678 O O . THR A 1 340 ? 33.064 -21.268 -13.753 1.00 85.12 340 THR A O 1
ATOM 2681 N N . ASP A 1 341 ? 31.965 -19.315 -13.383 1.00 62.25 341 ASP A N 1
ATOM 2682 C CA . ASP A 1 341 ? 33.110 -18.451 -13.036 1.00 62.25 341 ASP A CA 1
ATOM 2683 C C . ASP A 1 341 ? 33.483 -18.553 -11.544 1.00 62.25 341 ASP A C 1
ATOM 2685 O O . ASP A 1 341 ? 34.698 -18.505 -11.233 1.00 62.25 341 ASP A O 1
#

Secondary structure (DSSP, 8-state):
-TT-SSHHHHHHHHHHHHHHH-TT-EEEEEETTEEEEHHHHHHHHHHHHHHHT-HHHHHHHHHHTT---TTHHHHHHHHHHTT-EEEES-SSSS-EEE-S---HHHHHHHHHHHHTT-HHHHHHHHHHHHHHHHHHHH-GGGGTT--EEEHHHHHHHHHHHHHHHHT--HHHHHHHHHTS-HHHHHHHHHHHHHT----TT-TTS------------SS--HHHHHHHHH--------SS-HHHHHHHHHHHHHHHTT---TTHHHHHHHHH--S-TT-HHHHHHHHHHHHT---HHHHHHHHHHHHHHHHHHHHHT-S---S---HHHHHHHHHHHHHH-

Radius of gyration: 23.18 Å; Cα contacts (8 Å, |Δi|>4): 364; chains: 1; bounding box: 64×39×71 Å

Foldseek 3Di:
DVPDPDLLVVLVVLLVCCVPPNQQDFPPDADPNHTDTSVNSLVVSLVVCVVVLQQLSVQSSCLSNLHADPCLLVLLQLQVVVQAWEWAADPDPLIDIDNDRDDRVVLLVSNCSSQPPQSLSSSVLSLVSNLVSVCCVVPVVLCPQQNYAYSNLLLLLLLVVQCVLVVHQSQVSNSVLSRDDSVRVSVSSVCLSVVDDDPPPDPPPDPPPDDDDDDDRDDRRPSNVVVVVVDPDDDDDDDPCVVVVSLLSSQQSCLSSVHADPCLQVLLCQQVVPDDPPDPVSSVVVSVVLVVDPRSNLSHQLRVLSVVVSVVCVVVVDSHPDDDDDSSVVSVVVVVVVVVD

pLDDT: mean 80.77, std 17.53, range [29.7, 97.81]